Protein AF-A0A9D6RBF1-F1 (afdb_monomer_lite)

Structure (mmCIF, N/CA/C/O backbone):
data_AF-A0A9D6RBF1-F1
#
_entry.id   AF-A0A9D6RBF1-F1
#
loop_
_atom_site.group_PDB
_atom_site.id
_atom_site.type_symbol
_atom_site.label_atom_id
_atom_site.label_alt_id
_atom_site.label_comp_id
_atom_site.label_asym_id
_atom_site.label_entity_id
_atom_site.label_seq_id
_atom_site.pdbx_PDB_ins_code
_atom_site.Cartn_x
_atom_site.Cartn_y
_atom_site.Cartn_z
_atom_site.occupancy
_atom_site.B_iso_or_equiv
_atom_site.auth_seq_id
_atom_site.auth_comp_id
_atom_site.auth_asym_id
_atom_site.auth_atom_id
_atom_site.pdbx_PDB_model_num
ATOM 1 N N . MET A 1 1 ? 39.953 23.363 -15.528 1.00 40.16 1 MET A N 1
ATOM 2 C CA . MET A 1 1 ? 39.259 22.595 -16.580 1.00 40.16 1 MET A CA 1
ATOM 3 C C . MET A 1 1 ? 37.990 22.025 -15.973 1.00 40.16 1 MET A C 1
ATOM 5 O O . MET A 1 1 ? 38.038 20.967 -15.365 1.00 40.16 1 MET A O 1
ATOM 9 N N . LEU A 1 2 ? 36.903 22.792 -16.036 1.00 36.34 2 LEU A N 1
ATOM 10 C CA . LEU A 1 2 ? 35.551 22.325 -15.736 1.00 36.34 2 LEU A CA 1
ATOM 11 C C . LEU A 1 2 ? 34.991 21.876 -17.086 1.00 36.34 2 LEU A C 1
ATOM 13 O O . LEU A 1 2 ? 34.953 22.682 -18.010 1.00 36.34 2 LEU A O 1
ATOM 17 N N . GLN A 1 3 ? 34.745 20.575 -17.230 1.00 40.97 3 GLN A N 1
ATOM 18 C CA . GLN A 1 3 ? 34.212 19.991 -18.458 1.00 40.97 3 GLN A CA 1
ATOM 19 C C . GLN A 1 3 ? 32.765 20.440 -18.658 1.00 40.97 3 GLN A C 1
ATOM 21 O O . GLN A 1 3 ? 32.026 20.569 -17.684 1.00 40.97 3 GLN A O 1
ATOM 26 N N . ASP A 1 4 ? 32.427 20.683 -19.921 1.00 45.91 4 ASP A N 1
ATOM 27 C CA . ASP A 1 4 ? 31.155 21.186 -20.425 1.00 45.91 4 ASP A CA 1
ATOM 28 C C . ASP A 1 4 ? 29.936 20.541 -19.751 1.00 45.91 4 ASP A C 1
ATOM 30 O O . ASP A 1 4 ? 29.676 19.344 -19.886 1.00 45.91 4 ASP A O 1
ATOM 34 N N . GLU A 1 5 ? 29.148 21.359 -19.050 1.00 45.56 5 GLU A N 1
ATOM 35 C CA . GLU A 1 5 ? 27.762 21.027 -18.742 1.00 45.56 5 GLU A CA 1
ATOM 36 C C . GLU A 1 5 ? 26.958 21.145 -20.041 1.00 45.56 5 GLU A C 1
ATOM 38 O O . GLU A 1 5 ? 26.378 22.189 -20.336 1.00 45.56 5 GLU A O 1
ATOM 43 N N . GLU A 1 6 ? 26.933 20.078 -20.845 1.00 51.56 6 GLU A N 1
ATOM 44 C CA . GLU A 1 6 ? 25.965 19.948 -21.934 1.00 51.56 6 GLU A CA 1
ATOM 45 C C . GLU A 1 6 ? 24.556 20.059 -21.341 1.00 51.56 6 GLU A C 1
ATOM 47 O O . GLU A 1 6 ? 24.007 19.119 -20.757 1.00 51.56 6 GLU A O 1
ATOM 52 N N . HIS A 1 7 ? 23.969 21.249 -21.457 1.00 50.97 7 HIS A N 1
ATOM 53 C CA . HIS A 1 7 ? 22.570 21.475 -21.153 1.00 50.97 7 HIS A CA 1
ATOM 54 C C . HIS A 1 7 ? 21.742 20.587 -22.078 1.00 50.97 7 HIS A C 1
ATOM 56 O O . HIS A 1 7 ? 21.612 20.846 -23.274 1.00 50.97 7 HIS A O 1
ATOM 62 N N . CYS A 1 8 ? 21.199 19.513 -21.506 1.00 48.91 8 CYS A N 1
ATOM 63 C CA . CYS A 1 8 ? 20.276 18.616 -22.177 1.00 48.91 8 CYS A CA 1
ATOM 64 C C . CYS A 1 8 ? 19.020 19.412 -22.557 1.00 48.91 8 CYS A C 1
ATOM 66 O O . CYS A 1 8 ? 18.103 19.581 -21.754 1.00 48.91 8 CYS A O 1
ATOM 68 N N . THR A 1 9 ? 18.993 19.937 -23.777 1.00 62.84 9 THR A N 1
ATOM 69 C CA . THR A 1 9 ? 17.822 20.596 -24.344 1.00 62.84 9 THR A CA 1
ATOM 70 C C . THR A 1 9 ? 16.832 19.511 -24.747 1.00 62.84 9 THR A C 1
ATOM 72 O O . THR A 1 9 ? 17.117 18.653 -25.576 1.00 62.84 9 THR A O 1
ATOM 75 N N . ILE A 1 10 ? 15.676 19.489 -24.084 1.00 61.78 10 ILE A N 1
ATOM 76 C CA . ILE A 1 10 ? 14.583 18.590 -24.453 1.00 61.78 10 ILE A CA 1
ATOM 77 C C . ILE A 1 10 ? 13.978 19.129 -25.750 1.00 61.78 10 ILE A C 1
ATOM 79 O O . ILE A 1 10 ? 13.530 20.275 -25.788 1.00 61.78 10 ILE A O 1
ATOM 83 N N . GLU A 1 11 ? 13.964 18.313 -26.803 1.00 76.56 11 GLU A N 1
ATOM 84 C CA . GLU A 1 11 ? 13.421 18.712 -28.101 1.00 76.56 11 GLU A CA 1
ATOM 85 C C . GLU A 1 11 ? 11.928 19.087 -27.978 1.00 76.56 11 GLU A C 1
ATOM 87 O O . GLU A 1 11 ? 11.143 18.323 -27.403 1.00 76.56 11 GLU A O 1
ATOM 92 N N . PRO A 1 12 ? 11.489 20.242 -28.514 1.00 76.00 12 PRO A N 1
ATOM 93 C CA . PRO A 1 12 ? 10.089 20.675 -28.443 1.00 76.00 12 PRO A CA 1
ATOM 94 C C . PRO A 1 12 ? 9.088 19.650 -29.001 1.00 76.00 12 PRO A C 1
ATOM 96 O O . PRO A 1 12 ? 7.970 19.532 -28.497 1.00 76.00 12 PRO A O 1
ATOM 99 N N . GLU A 1 13 ? 9.497 18.877 -30.008 1.00 73.75 13 GLU A N 1
ATOM 100 C CA . GLU A 1 13 ? 8.691 17.820 -30.627 1.00 73.75 13 GLU A CA 1
ATOM 101 C C . GLU A 1 13 ? 8.389 16.679 -29.647 1.00 73.75 13 GLU A C 1
ATOM 103 O O . GLU A 1 13 ? 7.255 16.198 -29.578 1.00 73.75 13 GLU A O 1
ATOM 108 N N . PHE A 1 14 ? 9.364 16.314 -28.810 1.00 69.62 14 PHE A N 1
ATOM 109 C CA . PHE A 1 14 ? 9.180 15.316 -27.762 1.00 69.62 14 PHE A CA 1
ATOM 110 C C . PHE A 1 14 ? 8.145 15.775 -26.726 1.00 69.62 14 PHE A C 1
ATOM 112 O O . PHE A 1 14 ? 7.251 15.016 -26.344 1.00 69.62 14 PHE A O 1
ATOM 119 N N . VAL A 1 15 ? 8.200 17.046 -26.318 1.00 70.94 15 VAL A N 1
ATOM 120 C CA . VAL A 1 15 ? 7.212 17.627 -25.395 1.00 70.94 15 VAL A CA 1
ATOM 121 C C . VAL A 1 15 ? 5.812 17.604 -26.013 1.00 70.94 15 VAL A C 1
ATOM 123 O O . VAL A 1 15 ? 4.855 17.190 -25.354 1.00 70.94 15 VAL A O 1
ATOM 126 N N . ALA A 1 16 ? 5.681 17.996 -27.283 1.00 74.38 16 ALA A N 1
ATOM 127 C CA . ALA A 1 16 ? 4.405 17.984 -27.994 1.00 74.38 16 ALA A CA 1
ATOM 128 C C . ALA A 1 16 ? 3.813 16.567 -28.103 1.00 74.38 16 ALA A C 1
ATOM 130 O O . ALA A 1 16 ? 2.616 16.381 -27.863 1.00 74.38 16 ALA A O 1
ATOM 131 N N . PHE A 1 17 ? 4.646 15.562 -28.386 1.00 74.88 17 PHE A N 1
ATOM 132 C CA . PHE A 1 17 ? 4.243 14.156 -28.431 1.00 74.88 17 PHE A CA 1
ATOM 133 C C . PHE A 1 17 ? 3.719 13.651 -27.078 1.00 74.88 17 PHE A C 1
ATOM 135 O O . PHE A 1 17 ? 2.633 13.063 -27.011 1.00 74.88 17 PHE A O 1
ATOM 142 N N . VAL A 1 18 ? 4.442 13.928 -25.985 1.00 69.31 18 VAL A N 1
ATOM 143 C CA . VAL A 1 18 ? 4.027 13.539 -24.626 1.00 69.31 18 VAL A CA 1
ATOM 144 C C . VAL A 1 18 ? 2.698 14.199 -24.254 1.00 69.31 18 VAL A C 1
ATOM 146 O O . VAL A 1 18 ? 1.787 13.526 -23.766 1.00 69.31 18 VAL A O 1
ATOM 149 N N . VAL A 1 19 ? 2.545 15.497 -24.532 1.00 71.88 19 VAL A N 1
ATOM 150 C CA . VAL A 1 19 ? 1.309 16.248 -24.255 1.00 71.88 19 VAL A CA 1
ATOM 151 C C . VAL A 1 19 ? 0.130 15.713 -25.072 1.00 71.88 19 VAL A C 1
ATOM 153 O O . VAL A 1 19 ? -0.958 15.517 -24.528 1.00 71.88 19 VAL A O 1
ATOM 156 N N . HIS A 1 20 ? 0.324 15.443 -26.364 1.00 74.69 20 HIS A N 1
ATOM 157 C CA . HIS A 1 20 ? -0.732 14.916 -27.228 1.00 74.69 20 HIS A CA 1
ATOM 158 C C . HIS A 1 20 ? -1.208 13.531 -26.766 1.00 74.69 20 HIS A C 1
ATOM 160 O O . HIS A 1 20 ? -2.413 13.306 -26.610 1.00 74.69 20 HIS A O 1
ATOM 166 N N . THR A 1 21 ? -0.266 12.627 -26.490 1.00 66.44 21 THR A N 1
ATOM 167 C CA . THR A 1 21 ? -0.550 11.265 -26.014 1.00 66.44 21 THR A CA 1
ATOM 168 C C . THR A 1 21 ? -1.284 11.295 -24.671 1.00 66.44 21 THR A C 1
ATOM 170 O O . THR A 1 21 ? -2.300 10.617 -24.500 1.00 66.44 21 THR A O 1
ATOM 173 N N . TYR A 1 22 ? -0.853 12.170 -23.757 1.00 68.38 22 TYR A N 1
ATOM 174 C CA . TYR A 1 22 ? -1.509 12.391 -22.468 1.00 68.38 22 TYR A CA 1
ATOM 175 C C . TYR A 1 22 ? -2.955 12.879 -22.609 1.00 68.38 22 TYR A C 1
ATOM 177 O O . TYR A 1 22 ? -3.873 12.277 -22.047 1.00 68.38 22 TYR A O 1
ATOM 185 N N . ASN A 1 23 ? -3.182 13.914 -23.419 1.00 72.06 23 ASN A N 1
ATOM 186 C CA . ASN A 1 23 ? -4.511 14.494 -23.619 1.00 72.06 23 ASN A CA 1
ATOM 187 C C . ASN A 1 23 ? -5.492 13.530 -24.300 1.00 72.06 23 ASN A C 1
ATOM 189 O O . ASN A 1 23 ? -6.705 13.635 -24.100 1.00 72.06 23 ASN A O 1
ATOM 193 N N . ARG A 1 24 ? -4.996 12.612 -25.137 1.00 70.31 24 ARG A N 1
ATOM 194 C CA . ARG A 1 24 ? -5.822 11.582 -25.777 1.00 70.31 24 ARG A CA 1
ATOM 195 C C . ARG A 1 24 ? -6.255 10.508 -24.781 1.00 70.31 24 ARG A C 1
ATOM 197 O O . ARG A 1 24 ? -7.399 10.065 -24.847 1.00 70.31 24 ARG A O 1
ATOM 204 N N . TYR A 1 25 ? -5.370 10.116 -23.867 1.00 67.38 25 TYR A N 1
ATOM 205 C CA . TYR A 1 25 ? -5.687 9.140 -22.827 1.00 67.38 25 TYR A CA 1
ATOM 206 C C . TYR A 1 25 ? -6.650 9.702 -21.778 1.00 67.38 25 TYR A C 1
ATOM 208 O O . TYR A 1 25 ? -7.655 9.062 -21.488 1.00 67.38 25 TYR A O 1
ATOM 216 N N . GLN A 1 26 ? -6.404 10.916 -21.262 1.00 68.19 26 GLN A N 1
ATOM 217 C CA . GLN A 1 26 ? -7.285 11.533 -20.257 1.00 68.19 26 GLN A CA 1
ATOM 218 C C . GLN A 1 26 ? -8.743 11.606 -20.721 1.00 68.19 26 GLN A C 1
ATOM 220 O O . GLN A 1 26 ? -9.653 11.378 -19.937 1.00 68.19 26 GLN A O 1
ATOM 225 N N . ARG A 1 27 ? -8.973 11.870 -22.012 1.00 71.75 27 ARG A N 1
ATOM 226 C CA . ARG A 1 27 ? -10.325 11.911 -22.584 1.00 71.75 27 ARG A CA 1
ATOM 227 C C . ARG A 1 27 ? -11.018 10.551 -22.661 1.00 71.75 27 ARG A C 1
ATOM 229 O O . ARG A 1 27 ? -12.232 10.515 -22.809 1.00 71.75 27 ARG A O 1
ATOM 236 N N . ARG A 1 28 ? -10.263 9.453 -22.636 1.00 71.31 28 ARG A N 1
ATOM 237 C CA . ARG A 1 28 ? -10.785 8.084 -22.763 1.00 71.31 28 ARG A CA 1
ATOM 238 C C . ARG A 1 28 ? -10.962 7.378 -21.425 1.00 71.31 28 ARG A C 1
ATOM 240 O O . ARG A 1 28 ? -11.738 6.435 -21.358 1.00 71.31 28 ARG A O 1
ATOM 247 N N . HIS A 1 29 ? -10.259 7.822 -20.389 1.00 73.81 29 HIS A N 1
ATOM 248 C CA . HIS A 1 29 ? -10.200 7.130 -19.105 1.00 73.81 29 HIS A CA 1
ATOM 249 C C . HIS A 1 29 ? -10.454 8.118 -17.969 1.00 73.81 29 HIS A C 1
ATOM 251 O O . HIS A 1 29 ? -9.529 8.533 -17.267 1.00 73.81 29 HIS A O 1
ATOM 257 N N . ASP A 1 30 ? -11.719 8.515 -17.821 1.00 87.12 30 ASP A N 1
ATOM 258 C CA . ASP A 1 30 ? -12.161 9.306 -16.678 1.00 87.12 30 ASP A CA 1
ATOM 259 C C . ASP A 1 30 ? -12.164 8.433 -15.417 1.00 87.12 30 ASP A C 1
ATOM 261 O O . ASP A 1 30 ? -13.100 7.671 -15.162 1.00 87.12 30 ASP A O 1
ATOM 265 N N . VAL A 1 31 ? -11.095 8.553 -14.627 1.00 90.44 31 VAL A N 1
ATOM 266 C CA . VAL A 1 31 ? -10.901 7.806 -13.376 1.00 90.44 31 VAL A CA 1
ATOM 267 C C . VAL A 1 31 ? -12.033 8.024 -12.370 1.00 90.44 31 VAL A C 1
ATOM 269 O O . VAL A 1 31 ? -12.268 7.155 -11.537 1.00 90.44 31 VAL A O 1
ATOM 272 N N . ALA A 1 32 ? -12.775 9.135 -12.456 1.00 91.69 32 ALA A N 1
ATOM 273 C CA . ALA A 1 32 ? -13.905 9.391 -11.568 1.00 91.69 32 ALA A CA 1
ATOM 274 C C . ALA A 1 32 ? -15.077 8.423 -11.808 1.00 91.69 32 ALA A C 1
ATOM 276 O O . ALA A 1 32 ? -15.873 8.194 -10.899 1.00 91.69 32 ALA A O 1
ATOM 277 N N . THR A 1 33 ? -15.174 7.845 -13.010 1.00 92.19 33 THR A N 1
ATOM 278 C CA . THR A 1 33 ? -16.241 6.902 -13.389 1.00 92.19 33 THR A CA 1
ATOM 279 C C . THR A 1 33 ? -15.922 5.445 -13.059 1.00 92.19 33 THR A C 1
ATOM 281 O O . THR A 1 33 ? -16.831 4.618 -13.055 1.00 92.19 33 THR A O 1
ATOM 284 N N . CYS A 1 34 ? -14.659 5.130 -12.759 1.00 92.12 34 CYS A N 1
ATOM 285 C CA . CYS A 1 34 ? -14.230 3.777 -12.418 1.00 92.12 34 CYS A CA 1
ATOM 286 C C . CYS A 1 34 ? -14.814 3.336 -11.068 1.00 92.12 34 CYS A C 1
ATOM 288 O O . CYS A 1 34 ? -14.903 4.131 -10.124 1.00 92.12 34 CYS A O 1
ATOM 290 N N . ASP A 1 35 ? -15.161 2.057 -10.937 1.00 93.00 35 ASP A N 1
ATOM 291 C CA . ASP A 1 35 ? -15.462 1.475 -9.626 1.00 93.00 35 ASP A CA 1
ATOM 292 C C . ASP A 1 35 ? -14.176 1.253 -8.799 1.00 93.00 35 ASP A C 1
ATOM 294 O O . ASP A 1 35 ? -13.055 1.435 -9.284 1.00 93.00 35 ASP A O 1
ATOM 298 N N . ASP A 1 36 ? -14.321 0.903 -7.519 1.00 92.81 36 ASP A N 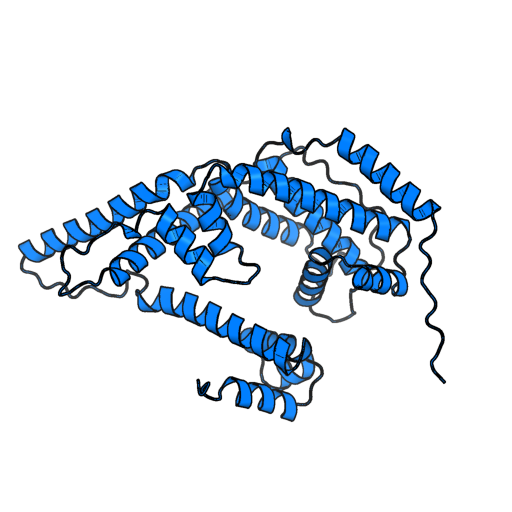1
ATOM 299 C CA . ASP A 1 36 ? -13.169 0.752 -6.619 1.00 92.81 36 ASP A CA 1
ATOM 300 C C . ASP A 1 36 ? -12.228 -0.391 -7.037 1.00 92.81 36 ASP A C 1
ATOM 302 O O . ASP A 1 36 ? -11.012 -0.282 -6.870 1.00 92.81 36 ASP A O 1
ATOM 306 N N . ALA A 1 37 ? -12.759 -1.476 -7.612 1.00 89.56 37 ALA A N 1
ATOM 307 C CA . ALA A 1 37 ? -11.951 -2.606 -8.070 1.00 89.56 37 ALA A CA 1
ATOM 308 C C . ALA A 1 37 ? -11.172 -2.260 -9.341 1.00 89.56 37 ALA A C 1
ATOM 310 O O . ALA A 1 37 ? -9.995 -2.609 -9.460 1.00 89.56 37 ALA A O 1
ATOM 311 N N . GLU A 1 38 ? -11.797 -1.532 -10.262 1.00 89.94 38 GLU A N 1
ATOM 312 C CA . GLU A 1 38 ? -11.154 -1.001 -11.453 1.00 89.94 38 GLU A CA 1
ATOM 313 C C . GLU A 1 38 ? -10.054 -0.001 -11.080 1.00 89.94 38 GLU A C 1
ATOM 315 O O . GLU A 1 38 ? -8.959 -0.080 -11.634 1.00 89.94 38 GLU A O 1
ATOM 320 N N . LEU A 1 39 ? -10.286 0.895 -10.112 1.00 91.38 39 LEU A N 1
ATOM 321 C CA . LEU A 1 39 ? -9.262 1.833 -9.639 1.00 91.38 39 LEU A CA 1
ATOM 322 C C . LEU A 1 39 ? -8.038 1.116 -9.070 1.00 91.38 39 LEU A C 1
ATOM 324 O O . LEU A 1 39 ? -6.910 1.431 -9.455 1.00 91.38 39 LEU A O 1
ATOM 328 N N . VAL A 1 40 ? -8.246 0.139 -8.185 1.00 90.44 40 VAL A N 1
ATOM 329 C CA . VAL A 1 40 ? -7.150 -0.644 -7.600 1.00 90.44 40 VAL A CA 1
ATOM 330 C C . VAL A 1 40 ? -6.404 -1.430 -8.677 1.00 90.44 40 VAL A C 1
ATOM 332 O O . VAL A 1 40 ? -5.175 -1.395 -8.733 1.00 90.44 40 VAL A O 1
ATOM 335 N N . GLY A 1 41 ? -7.127 -2.099 -9.574 1.00 87.56 41 GLY A N 1
ATOM 336 C CA . GLY A 1 41 ? -6.506 -2.852 -10.657 1.00 87.56 41 GLY A CA 1
ATOM 337 C C . GLY A 1 41 ? -5.740 -1.963 -11.644 1.00 87.56 41 GLY A C 1
ATOM 338 O O . GLY A 1 41 ? -4.651 -2.331 -12.085 1.00 87.56 41 GLY A O 1
ATOM 339 N N . ARG A 1 42 ? -6.244 -0.755 -11.938 1.00 89.06 42 ARG A N 1
ATOM 340 C CA . ARG A 1 42 ? -5.521 0.256 -12.725 1.00 89.06 42 ARG A CA 1
ATOM 341 C C . ARG A 1 42 ? -4.260 0.726 -12.013 1.00 89.06 42 ARG A C 1
ATOM 343 O O . ARG A 1 42 ? -3.227 0.813 -12.669 1.00 89.06 42 ARG A O 1
ATOM 350 N N . LEU A 1 43 ? -4.324 1.012 -10.710 1.00 91.44 43 LEU A N 1
ATOM 351 C CA . LEU A 1 43 ? -3.156 1.424 -9.927 1.00 91.44 43 LEU A CA 1
ATOM 352 C C . LEU A 1 43 ? -2.033 0.394 -10.067 1.00 91.44 43 LEU A C 1
ATOM 354 O O . LEU A 1 43 ? -0.945 0.726 -10.538 1.00 91.44 43 LEU A O 1
ATOM 358 N N . VAL A 1 44 ? -2.331 -0.865 -9.745 1.00 87.81 44 VAL A N 1
ATOM 359 C CA . VAL A 1 44 ? -1.321 -1.924 -9.745 1.00 87.81 44 VAL A CA 1
ATOM 360 C C . VAL A 1 44 ? -0.828 -2.223 -11.157 1.00 87.81 44 VAL A C 1
ATOM 362 O O . VAL A 1 44 ? 0.373 -2.352 -11.372 1.00 87.81 44 VAL A O 1
ATOM 365 N N . GLY A 1 45 ? -1.722 -2.269 -12.147 1.00 85.94 45 GLY A N 1
ATOM 366 C CA . GLY A 1 45 ? -1.339 -2.501 -13.539 1.00 85.94 45 GLY A CA 1
ATOM 367 C C . GLY A 1 45 ? -0.436 -1.403 -14.113 1.00 85.94 45 GLY A C 1
ATOM 368 O O . GLY A 1 45 ? 0.531 -1.696 -14.818 1.00 85.94 45 GLY A O 1
ATOM 369 N N . LEU A 1 46 ? -0.703 -0.134 -13.791 1.00 88.94 46 LEU A N 1
ATOM 370 C CA . LEU A 1 46 ? 0.132 0.991 -14.220 1.00 88.94 46 LEU A CA 1
ATOM 371 C C . LEU A 1 46 ? 1.501 0.984 -13.518 1.00 88.94 46 LEU A C 1
ATOM 373 O O . LEU A 1 46 ? 2.522 1.184 -14.179 1.00 88.94 46 LEU A O 1
ATOM 377 N N . GLU A 1 47 ? 1.548 0.718 -12.210 1.00 89.31 47 GLU A N 1
ATOM 378 C CA . GLU A 1 47 ? 2.808 0.601 -11.461 1.00 89.31 47 GLU A CA 1
ATOM 379 C C . GLU A 1 47 ? 3.651 -0.591 -11.928 1.00 89.31 47 GLU A C 1
ATOM 381 O O . GLU A 1 47 ? 4.866 -0.466 -12.107 1.00 89.31 47 GLU A O 1
ATOM 386 N N . ALA A 1 48 ? 3.004 -1.720 -12.213 1.00 85.19 48 ALA A N 1
ATOM 387 C CA . ALA A 1 48 ? 3.614 -2.893 -12.820 1.00 85.19 48 ALA A CA 1
ATOM 388 C C . ALA A 1 48 ? 4.247 -2.543 -14.178 1.00 85.19 48 ALA A C 1
ATOM 390 O O . ALA A 1 48 ? 5.423 -2.837 -14.404 1.00 85.19 48 ALA A O 1
ATOM 391 N N . ASN A 1 49 ? 3.518 -1.844 -15.054 1.00 86.00 49 ASN A N 1
ATOM 392 C CA . ASN A 1 49 ? 4.037 -1.397 -16.349 1.00 86.00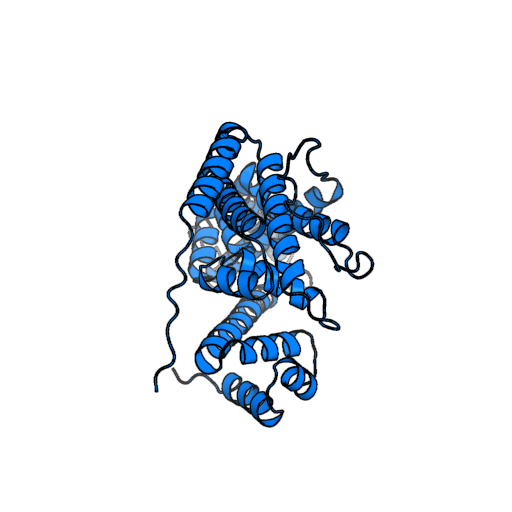 49 ASN A CA 1
ATOM 393 C C . ASN A 1 49 ? 5.233 -0.441 -16.212 1.00 86.00 49 ASN A C 1
ATOM 395 O O . ASN A 1 49 ? 6.222 -0.601 -16.930 1.00 86.00 49 ASN A O 1
ATOM 399 N N . LEU A 1 50 ? 5.187 0.517 -15.278 1.00 89.38 50 LEU A N 1
ATOM 400 C CA . LEU A 1 50 ? 6.335 1.385 -14.978 1.00 89.38 50 LEU A CA 1
ATOM 401 C C . LEU A 1 50 ? 7.555 0.563 -14.561 1.00 89.38 50 LEU A C 1
ATOM 403 O O . LEU A 1 50 ? 8.649 0.750 -15.099 1.00 89.38 50 LEU A O 1
ATOM 407 N N . CYS A 1 51 ? 7.363 -0.360 -13.619 1.00 88.31 51 CYS A N 1
ATOM 408 C CA . CYS A 1 51 ? 8.434 -1.205 -13.114 1.00 88.31 51 CYS A CA 1
ATOM 409 C C . CYS A 1 51 ? 9.035 -2.062 -14.227 1.00 88.31 51 CYS A C 1
ATOM 411 O O . CYS A 1 51 ? 10.255 -2.096 -14.348 1.00 88.31 51 CYS A O 1
ATOM 413 N N . LEU A 1 52 ? 8.214 -2.692 -15.073 1.00 84.50 52 LEU A N 1
ATOM 414 C CA . LEU A 1 52 ? 8.679 -3.494 -16.211 1.00 84.50 52 LEU A CA 1
ATOM 415 C C . LEU A 1 52 ? 9.616 -2.725 -17.126 1.00 84.50 52 LEU A C 1
ATOM 417 O O . LEU A 1 52 ? 10.713 -3.193 -17.436 1.00 84.50 52 LEU A O 1
ATOM 421 N N . VAL A 1 53 ? 9.168 -1.547 -17.555 1.00 86.62 53 VAL A N 1
ATOM 422 C CA . VAL A 1 53 ? 9.934 -0.716 -18.475 1.00 86.62 53 VAL A CA 1
ATOM 423 C C . VAL A 1 53 ? 11.236 -0.290 -17.810 1.00 86.62 53 VAL A C 1
ATOM 425 O O . VAL A 1 53 ? 12.289 -0.400 -18.417 1.00 86.62 53 VAL A O 1
ATOM 428 N N . ILE A 1 54 ? 11.222 0.129 -16.544 1.00 89.81 54 ILE A N 1
ATOM 429 C CA . ILE A 1 54 ? 12.461 0.511 -15.854 1.00 89.81 54 ILE A CA 1
ATOM 430 C C . ILE A 1 54 ? 13.404 -0.685 -15.710 1.00 89.81 54 ILE A C 1
ATOM 432 O O . ILE A 1 54 ? 14.600 -0.556 -15.981 1.00 89.81 54 ILE A O 1
ATOM 436 N N . VAL A 1 55 ? 12.885 -1.851 -15.317 1.00 87.94 55 VAL A N 1
ATOM 437 C CA . VAL A 1 55 ? 13.664 -3.081 -15.161 1.00 87.94 55 VAL A CA 1
ATOM 438 C C . VAL A 1 55 ? 14.404 -3.428 -16.457 1.00 87.94 55 VAL A C 1
ATOM 440 O O . VAL A 1 55 ? 15.577 -3.789 -16.379 1.00 87.94 55 VAL A O 1
ATOM 443 N N . SER A 1 56 ? 13.800 -3.247 -17.636 1.00 86.25 56 SER A N 1
ATOM 444 C CA . SER A 1 56 ? 14.466 -3.557 -18.910 1.00 86.25 56 SER A CA 1
ATOM 445 C C . SER A 1 56 ? 15.717 -2.719 -19.182 1.00 86.25 56 SER A C 1
ATOM 447 O O . SER A 1 56 ? 16.584 -3.146 -19.937 1.00 86.25 56 SER A O 1
ATOM 449 N N . PHE A 1 57 ? 15.844 -1.547 -18.552 1.00 86.88 57 PHE A N 1
ATOM 450 C CA . PHE A 1 57 ? 17.036 -0.696 -18.645 1.00 86.88 57 PHE A CA 1
ATOM 451 C C . PHE A 1 57 ? 17.965 -0.828 -17.443 1.00 86.88 57 PHE A C 1
ATOM 453 O O . PHE A 1 57 ? 19.106 -0.366 -17.495 1.00 86.88 57 PHE A O 1
ATOM 460 N N . ILE A 1 58 ? 17.498 -1.381 -16.322 1.00 87.12 58 ILE A N 1
ATOM 461 C CA . ILE A 1 58 ? 18.307 -1.484 -15.105 1.00 87.12 58 ILE A CA 1
ATOM 462 C C . ILE A 1 58 ? 18.711 -2.890 -14.706 1.00 87.12 58 ILE A C 1
ATOM 464 O O . ILE A 1 58 ? 19.444 -3.021 -13.721 1.00 87.12 58 ILE A O 1
ATOM 468 N N . ASP A 1 59 ? 18.263 -3.903 -15.442 1.00 82.94 59 ASP A N 1
ATOM 469 C CA . ASP A 1 59 ? 18.663 -5.275 -15.198 1.00 82.94 59 ASP A CA 1
ATOM 470 C C . ASP A 1 59 ? 20.184 -5.418 -15.292 1.00 82.94 59 ASP A C 1
ATOM 472 O O . ASP A 1 59 ? 20.842 -4.964 -16.229 1.00 82.94 59 ASP A O 1
ATOM 476 N N . THR A 1 60 ? 20.733 -6.069 -14.276 1.00 82.44 60 THR A N 1
ATOM 477 C CA . THR A 1 60 ? 22.149 -6.392 -14.188 1.00 82.44 60 THR A CA 1
ATOM 478 C C . THR A 1 60 ? 22.260 -7.915 -14.173 1.00 82.44 60 THR A C 1
ATOM 480 O O . THR A 1 60 ? 21.674 -8.558 -13.285 1.00 82.44 60 THR A O 1
ATOM 483 N N . PRO A 1 61 ? 23.023 -8.520 -15.103 1.00 83.25 61 PRO A N 1
ATOM 484 C CA . PRO A 1 61 ? 23.256 -9.959 -15.112 1.00 83.25 61 PRO A CA 1
ATOM 485 C C . PRO A 1 61 ? 23.728 -10.469 -13.743 1.00 83.25 61 PRO A C 1
ATOM 487 O O . PRO A 1 61 ? 24.606 -9.882 -13.110 1.00 83.25 61 PRO A O 1
ATOM 490 N N . GLY A 1 62 ? 23.107 -11.545 -13.254 1.00 81.75 62 GLY A N 1
ATOM 491 C CA . GLY A 1 62 ? 23.433 -12.159 -11.960 1.00 81.75 62 GLY A CA 1
ATOM 492 C C . GLY A 1 62 ? 22.895 -11.433 -10.716 1.00 81.75 62 GLY A C 1
ATOM 493 O O . GLY A 1 62 ? 22.991 -11.975 -9.614 1.00 81.75 62 GLY A O 1
ATOM 494 N N . ALA A 1 63 ? 22.287 -10.248 -10.843 1.00 82.56 63 ALA A N 1
ATOM 495 C CA . ALA A 1 63 ? 21.657 -9.582 -9.705 1.00 82.56 63 ALA A CA 1
ATOM 496 C C . ALA A 1 63 ? 20.384 -10.330 -9.244 1.00 82.56 63 ALA A C 1
ATOM 498 O O . ALA A 1 63 ? 19.601 -10.792 -10.081 1.00 82.56 63 ALA A O 1
ATOM 499 N N . PRO A 1 64 ? 20.112 -10.432 -7.925 1.00 82.56 64 PRO A N 1
ATOM 500 C CA . PRO A 1 64 ? 18.856 -10.998 -7.439 1.00 82.56 64 PRO A CA 1
ATOM 501 C C . PRO A 1 64 ? 17.666 -10.166 -7.924 1.00 82.56 64 PRO A C 1
ATOM 503 O O . PRO A 1 64 ? 17.615 -8.963 -7.660 1.00 82.56 64 PRO A O 1
ATOM 506 N N . TRP A 1 65 ? 16.686 -10.800 -8.574 1.00 77.81 65 TRP A N 1
ATOM 507 C CA . TRP A 1 65 ? 15.558 -10.099 -9.204 1.00 77.81 65 TRP A CA 1
ATOM 508 C C . TRP A 1 65 ? 14.796 -9.202 -8.222 1.00 77.81 65 TRP A C 1
ATOM 510 O O . TRP A 1 65 ? 14.488 -8.066 -8.556 1.00 77.81 65 TRP A O 1
ATOM 520 N N . ARG A 1 66 ? 14.591 -9.643 -6.968 1.00 78.81 66 ARG A N 1
ATOM 521 C CA . ARG A 1 66 ? 13.926 -8.837 -5.925 1.00 78.81 66 ARG A CA 1
ATOM 522 C C . ARG A 1 66 ? 14.618 -7.496 -5.698 1.00 78.81 66 ARG A C 1
ATOM 524 O O . ARG A 1 66 ? 13.969 -6.512 -5.373 1.00 78.81 66 ARG A O 1
ATOM 531 N N . THR A 1 67 ? 15.941 -7.452 -5.840 1.00 81.75 67 THR A N 1
ATOM 532 C CA . THR A 1 67 ? 16.710 -6.210 -5.712 1.00 81.75 67 THR A CA 1
ATOM 533 C C . THR A 1 67 ? 16.550 -5.328 -6.944 1.00 81.75 67 THR A C 1
ATOM 535 O O . THR A 1 67 ? 16.371 -4.125 -6.780 1.00 81.75 67 THR A O 1
ATOM 538 N N . VAL A 1 68 ? 16.567 -5.908 -8.147 1.00 83.75 68 VAL A N 1
ATOM 539 C CA . VAL A 1 68 ? 16.331 -5.166 -9.398 1.00 83.75 68 VAL A CA 1
ATOM 540 C C . VAL A 1 68 ? 14.921 -4.573 -9.402 1.00 83.75 68 VAL A C 1
ATOM 542 O O . VAL A 1 68 ? 14.771 -3.375 -9.607 1.00 83.75 68 VAL A O 1
ATOM 545 N N . TYR A 1 69 ? 13.910 -5.378 -9.067 1.00 83.44 69 TYR A N 1
ATOM 546 C CA . TYR A 1 69 ? 12.519 -4.947 -8.975 1.00 83.44 69 TYR A CA 1
ATOM 547 C C . TYR A 1 69 ? 12.321 -3.845 -7.937 1.00 83.44 69 TYR A C 1
ATOM 549 O O . TYR A 1 69 ? 11.773 -2.804 -8.264 1.00 83.44 69 TYR A O 1
ATOM 557 N N . ARG A 1 70 ? 12.834 -4.006 -6.707 1.00 81.88 70 ARG A N 1
ATOM 558 C CA . ARG A 1 70 ? 12.747 -2.945 -5.686 1.00 81.88 70 ARG A CA 1
ATOM 559 C C . ARG A 1 70 ? 13.394 -1.647 -6.153 1.00 81.88 70 ARG A C 1
ATOM 561 O O . ARG A 1 70 ? 12.855 -0.577 -5.904 1.00 81.88 70 ARG A O 1
ATOM 568 N N . HIS A 1 71 ? 14.541 -1.729 -6.824 1.00 83.06 71 HIS A N 1
ATOM 569 C CA . HIS A 1 71 ? 15.185 -0.542 -7.373 1.00 83.06 71 HIS A CA 1
ATOM 570 C C . HIS A 1 71 ? 14.318 0.096 -8.465 1.00 83.06 71 HIS A C 1
ATOM 572 O O . HIS A 1 71 ? 14.135 1.308 -8.444 1.00 83.06 71 HIS A O 1
ATOM 578 N N . ALA A 1 72 ? 13.727 -0.700 -9.357 1.00 86.94 72 ALA A N 1
ATOM 579 C CA . ALA A 1 72 ? 12.801 -0.200 -10.365 1.00 86.94 72 ALA A CA 1
ATOM 580 C C . ALA A 1 72 ? 11.547 0.434 -9.752 1.00 86.94 72 ALA A C 1
ATOM 582 O O . ALA A 1 72 ? 11.183 1.524 -10.166 1.00 86.94 72 ALA A O 1
ATOM 583 N N . ALA A 1 73 ? 10.947 -0.188 -8.736 1.00 84.31 73 ALA A N 1
ATOM 584 C CA . ALA A 1 73 ? 9.789 0.337 -8.018 1.00 84.31 73 ALA A CA 1
ATOM 585 C C . ALA A 1 73 ? 10.096 1.682 -7.348 1.00 84.31 73 ALA A C 1
ATOM 587 O O . ALA A 1 73 ? 9.318 2.625 -7.458 1.00 84.31 73 ALA A O 1
ATOM 588 N N . VAL A 1 74 ? 11.274 1.815 -6.728 1.00 81.81 74 VAL A N 1
ATOM 589 C CA . VAL A 1 74 ? 11.732 3.103 -6.188 1.00 81.81 74 VAL A CA 1
ATOM 590 C C . VAL A 1 74 ? 11.842 4.140 -7.305 1.00 81.81 74 VAL A C 1
ATOM 592 O O . VAL A 1 74 ? 11.273 5.219 -7.185 1.00 81.81 74 VAL A O 1
ATOM 595 N N . LEU A 1 75 ? 12.517 3.817 -8.411 1.00 83.50 75 LEU A N 1
ATOM 596 C CA . LEU A 1 75 ? 12.672 4.736 -9.544 1.00 83.50 75 LEU A CA 1
ATOM 597 C C . LEU A 1 75 ? 11.327 5.100 -10.201 1.00 83.50 75 LEU A C 1
ATOM 599 O O . LEU A 1 75 ? 11.154 6.243 -10.614 1.00 83.50 75 LEU A O 1
ATOM 603 N N . ALA A 1 76 ? 10.376 4.164 -10.264 1.00 85.44 76 ALA A N 1
ATOM 604 C CA . ALA A 1 76 ? 9.012 4.390 -10.740 1.00 85.44 76 ALA A CA 1
ATOM 605 C C . ALA A 1 76 ? 8.235 5.334 -9.812 1.00 85.44 76 ALA A C 1
ATOM 607 O O . ALA A 1 76 ? 7.474 6.180 -10.282 1.00 85.44 76 ALA A O 1
ATOM 608 N N . GLY A 1 77 ? 8.436 5.200 -8.499 1.00 80.69 77 GLY A N 1
ATOM 609 C CA . GLY A 1 77 ? 7.825 6.053 -7.483 1.00 80.69 77 GLY A CA 1
ATOM 610 C C . GLY A 1 77 ? 8.370 7.482 -7.479 1.00 80.69 77 GLY A C 1
ATOM 611 O O . GLY A 1 77 ? 7.622 8.416 -7.208 1.00 80.69 77 GLY A O 1
ATOM 612 N N . VAL A 1 78 ? 9.652 7.667 -7.816 1.00 81.25 78 VAL A N 1
ATOM 613 C CA . VAL A 1 78 ? 10.336 8.974 -7.800 1.00 81.25 78 VAL A CA 1
ATOM 614 C C . VAL A 1 78 ? 10.818 9.420 -9.178 1.00 81.25 78 VAL A C 1
ATOM 616 O O . VAL A 1 78 ? 11.903 9.987 -9.285 1.00 81.25 78 VAL A O 1
ATOM 619 N N . LEU A 1 79 ? 10.049 9.142 -10.234 1.00 83.19 79 LEU A N 1
ATOM 620 C CA . LEU A 1 79 ? 10.434 9.411 -11.623 1.00 83.19 79 LEU A CA 1
ATOM 621 C C . LEU A 1 79 ? 10.817 10.893 -11.841 1.00 83.19 79 LEU A C 1
ATOM 623 O O . LEU A 1 79 ? 9.977 11.738 -12.142 1.00 83.19 79 LEU A O 1
ATOM 627 N N . SER A 1 80 ? 12.103 11.200 -11.671 1.00 84.00 80 SER A N 1
ATOM 628 C CA . SER A 1 80 ? 12.683 12.542 -11.719 1.00 84.00 80 SER A CA 1
ATOM 629 C C . SER A 1 80 ? 13.474 12.747 -13.009 1.00 84.00 80 SER A C 1
ATOM 631 O O . SER A 1 80 ? 13.764 11.793 -13.732 1.00 84.00 80 SER A O 1
ATOM 633 N N . LEU A 1 81 ? 13.880 13.989 -13.291 1.00 79.44 81 LEU A N 1
ATOM 634 C CA . LEU A 1 81 ? 14.746 14.284 -14.439 1.00 79.44 81 LEU A CA 1
ATOM 635 C C . LEU A 1 81 ? 16.062 13.491 -14.393 1.00 79.44 81 LEU A C 1
ATOM 637 O O . LEU A 1 81 ? 16.516 13.010 -15.426 1.00 79.44 81 LEU A O 1
ATOM 641 N N . GLU A 1 82 ? 16.633 13.288 -13.203 1.00 81.88 82 GLU A N 1
ATOM 642 C CA . GLU A 1 82 ? 17.840 12.474 -13.017 1.00 81.88 82 GLU A CA 1
ATOM 643 C C . GLU A 1 82 ? 17.592 11.002 -13.375 1.00 81.88 82 GLU A C 1
ATOM 645 O O . GLU A 1 82 ? 18.403 10.376 -14.060 1.00 81.88 82 GLU A O 1
ATOM 650 N N . VAL A 1 83 ? 16.450 10.444 -12.953 1.00 85.50 83 VAL A N 1
ATOM 651 C CA . VAL A 1 83 ? 16.063 9.067 -13.296 1.00 85.50 83 VAL A CA 1
ATOM 652 C C . VAL A 1 83 ? 15.868 8.925 -14.804 1.00 85.50 83 VAL A C 1
ATOM 654 O O . VAL A 1 83 ? 16.384 7.980 -15.398 1.00 85.50 83 VAL A O 1
ATOM 657 N N . LEU A 1 84 ? 15.166 9.868 -15.433 1.00 86.88 84 LEU A N 1
ATOM 658 C CA . LEU A 1 84 ? 14.919 9.859 -16.874 1.00 86.88 84 LEU A CA 1
ATOM 659 C C . LEU A 1 84 ? 16.219 9.977 -17.674 1.00 86.88 84 LEU A C 1
ATOM 661 O O . LEU A 1 84 ? 16.427 9.202 -18.606 1.00 86.88 84 LEU A O 1
ATOM 665 N N . ASP A 1 85 ? 17.130 10.873 -17.286 1.00 83.62 85 ASP A N 1
ATOM 666 C CA . ASP A 1 85 ? 18.433 10.991 -17.943 1.00 83.62 85 ASP A CA 1
ATOM 667 C C . ASP A 1 85 ? 19.276 9.722 -17.755 1.00 83.62 85 ASP A C 1
ATOM 669 O O . ASP A 1 85 ? 19.893 9.228 -18.700 1.00 83.62 85 ASP A O 1
ATOM 673 N N . ARG A 1 86 ? 19.234 9.109 -16.566 1.00 88.38 86 ARG A N 1
ATOM 674 C CA . ARG A 1 86 ? 19.887 7.818 -16.320 1.00 88.38 86 ARG A CA 1
ATOM 675 C C . ARG A 1 86 ? 19.347 6.719 -17.236 1.00 88.38 86 ARG A C 1
ATOM 677 O O . ARG A 1 86 ? 20.140 5.923 -17.735 1.00 88.38 86 ARG A O 1
ATOM 684 N N . LEU A 1 87 ? 18.034 6.654 -17.451 1.00 89.38 87 LEU A N 1
ATOM 685 C CA . LEU A 1 87 ? 17.411 5.687 -18.362 1.00 89.38 87 LEU A CA 1
ATOM 686 C C . LEU A 1 87 ? 17.774 5.984 -19.822 1.00 89.38 87 LEU A C 1
ATOM 688 O O . LEU A 1 87 ? 18.123 5.065 -20.561 1.00 89.38 87 LEU A O 1
ATOM 692 N N . ARG A 1 88 ? 17.800 7.263 -20.214 1.00 89.12 88 ARG A N 1
ATOM 693 C CA . ARG A 1 88 ? 18.248 7.713 -21.539 1.00 89.12 88 ARG A CA 1
ATOM 694 C C . ARG A 1 88 ? 19.681 7.270 -21.836 1.00 89.12 88 ARG A C 1
ATOM 696 O O . ARG A 1 88 ? 19.931 6.660 -22.870 1.00 89.12 88 ARG A O 1
ATOM 703 N N . ARG A 1 89 ? 20.614 7.475 -20.896 1.00 88.19 89 ARG A N 1
ATOM 704 C CA . ARG A 1 89 ? 22.015 7.007 -21.009 1.00 88.19 89 ARG A CA 1
ATOM 705 C C . ARG A 1 89 ? 22.140 5.485 -21.119 1.00 88.19 89 ARG A C 1
ATOM 707 O O . ARG A 1 89 ? 23.175 4.988 -21.547 1.00 88.19 89 ARG A O 1
ATOM 714 N N . ARG A 1 90 ? 21.104 4.743 -20.721 1.00 89.31 90 ARG A N 1
ATOM 715 C CA . ARG A 1 90 ? 21.007 3.283 -20.857 1.00 89.31 90 ARG A CA 1
ATOM 716 C C . ARG A 1 90 ? 20.233 2.841 -22.101 1.00 89.31 90 ARG A C 1
ATOM 718 O O . ARG A 1 90 ? 19.922 1.662 -22.225 1.00 89.31 90 ARG A O 1
ATOM 725 N N . GLY A 1 91 ? 19.952 3.763 -23.020 1.00 88.56 91 GLY A N 1
ATOM 726 C CA . GLY A 1 91 ? 19.347 3.469 -24.315 1.00 88.56 91 GLY A CA 1
ATOM 727 C C . GLY A 1 91 ? 17.822 3.566 -24.351 1.00 88.56 91 GLY A C 1
ATOM 728 O O . GLY A 1 91 ? 17.227 3.106 -25.322 1.00 88.56 91 GLY A O 1
ATOM 729 N N . ALA A 1 92 ? 17.168 4.144 -23.336 1.00 87.19 92 ALA A N 1
ATOM 730 C CA . ALA A 1 92 ? 15.736 4.424 -23.429 1.00 87.19 92 ALA A CA 1
ATOM 731 C C . ALA A 1 92 ? 15.470 5.466 -24.528 1.00 87.19 92 ALA A C 1
ATOM 733 O O . ALA A 1 92 ? 16.030 6.564 -24.494 1.00 87.19 92 ALA A O 1
ATOM 734 N N . SER A 1 93 ? 14.615 5.119 -25.495 1.00 86.75 93 SER A N 1
ATOM 735 C CA . SER A 1 93 ? 14.194 6.039 -26.555 1.00 86.75 93 SER A CA 1
ATOM 736 C C . SER A 1 93 ? 13.297 7.154 -26.010 1.00 86.75 93 SER A C 1
ATOM 738 O O . SER A 1 93 ? 12.755 7.045 -24.906 1.00 86.75 93 SER A O 1
ATOM 740 N N . GLY A 1 94 ? 13.089 8.206 -26.810 1.00 82.38 94 GLY A N 1
ATOM 741 C CA . GLY A 1 94 ? 12.102 9.245 -26.507 1.00 82.38 94 GLY A CA 1
ATOM 742 C C . GLY A 1 94 ? 10.741 8.636 -26.166 1.00 82.38 94 GLY A C 1
ATOM 743 O O . GLY A 1 94 ? 10.239 8.852 -25.068 1.00 82.38 94 GLY A O 1
ATOM 744 N N . ASP A 1 95 ? 10.198 7.775 -27.027 1.00 80.88 95 ASP A N 1
ATOM 745 C CA . ASP A 1 95 ? 8.888 7.134 -26.821 1.00 80.88 95 ASP A CA 1
ATOM 746 C C . ASP A 1 95 ? 8.769 6.399 -25.479 1.00 80.88 95 ASP A C 1
ATOM 748 O O . ASP A 1 95 ? 7.750 6.503 -24.795 1.00 80.88 95 ASP A O 1
ATOM 752 N N . VAL A 1 96 ? 9.829 5.700 -25.062 1.00 85.50 96 VAL A N 1
ATOM 753 C CA . VAL A 1 96 ? 9.881 5.007 -23.769 1.00 85.50 96 VAL A CA 1
ATOM 754 C C . VAL A 1 96 ? 9.845 6.000 -22.609 1.00 85.50 96 VAL A C 1
ATOM 756 O O . VAL A 1 96 ? 9.077 5.819 -21.664 1.00 85.50 96 VAL A O 1
ATOM 759 N N . LEU A 1 97 ? 10.653 7.060 -22.665 1.00 87.12 97 LEU A N 1
ATOM 760 C CA . LEU A 1 97 ? 10.661 8.097 -21.631 1.00 87.12 97 LEU A CA 1
ATOM 761 C C . LEU A 1 97 ? 9.307 8.816 -21.568 1.00 87.12 97 LEU A C 1
ATOM 763 O O . LEU A 1 97 ? 8.788 9.069 -20.481 1.00 87.12 97 LEU A O 1
ATOM 767 N N . GLY A 1 98 ? 8.701 9.082 -22.726 1.00 83.38 98 GLY A N 1
ATOM 768 C CA . GLY A 1 98 ? 7.370 9.667 -22.839 1.00 83.38 98 GLY A CA 1
ATOM 769 C C . GLY A 1 98 ? 6.297 8.783 -22.210 1.00 83.38 98 GLY A C 1
ATOM 770 O O . GLY A 1 98 ? 5.476 9.275 -21.435 1.00 83.38 98 GLY A O 1
ATOM 771 N N . PHE A 1 99 ? 6.353 7.473 -22.460 1.00 85.62 99 PHE A N 1
ATOM 772 C CA . PHE A 1 99 ? 5.483 6.489 -21.821 1.00 85.62 99 PHE A CA 1
ATOM 773 C C . PHE A 1 99 ? 5.661 6.444 -20.301 1.00 85.62 99 PHE A C 1
ATOM 775 O O . PHE A 1 99 ? 4.665 6.401 -19.582 1.00 85.62 99 PHE A O 1
ATOM 782 N N . LEU A 1 100 ? 6.895 6.480 -19.789 1.00 88.69 100 LEU A N 1
ATOM 783 C CA . LEU A 1 100 ? 7.155 6.481 -18.344 1.00 88.69 100 LEU A CA 1
ATOM 784 C C . LEU A 1 100 ? 6.563 7.723 -17.668 1.00 88.69 100 LEU A C 1
ATOM 786 O O . LEU A 1 100 ? 5.847 7.602 -16.675 1.00 88.69 100 LEU A O 1
ATOM 790 N N . ILE A 1 101 ? 6.806 8.910 -18.234 1.00 86.81 101 ILE A N 1
ATOM 791 C CA . ILE A 1 101 ? 6.243 10.176 -17.736 1.00 86.81 101 ILE A CA 1
ATOM 792 C C . ILE A 1 101 ? 4.715 10.110 -17.737 1.00 86.81 101 ILE A C 1
ATOM 794 O O . ILE A 1 101 ? 4.060 10.468 -16.756 1.00 86.81 101 ILE A O 1
ATOM 798 N N . TRP A 1 102 ? 4.144 9.643 -18.844 1.00 87.44 102 TRP A N 1
ATOM 799 C CA . TRP A 1 102 ? 2.707 9.518 -19.009 1.00 87.44 102 TRP A CA 1
ATOM 800 C C . TRP A 1 102 ? 2.096 8.533 -17.995 1.00 87.44 102 TRP A C 1
ATOM 802 O O . TRP A 1 102 ? 1.150 8.893 -17.292 1.00 87.44 102 TRP A O 1
ATOM 812 N N . THR A 1 103 ? 2.666 7.333 -17.861 1.00 87.88 103 THR A N 1
ATOM 813 C CA . THR A 1 103 ? 2.171 6.289 -16.949 1.00 87.88 103 THR A CA 1
ATOM 814 C C . THR A 1 103 ? 2.269 6.756 -15.501 1.00 87.88 103 THR A C 1
ATOM 816 O O . THR A 1 103 ? 1.332 6.554 -14.734 1.00 87.88 103 THR A O 1
ATOM 819 N N . ARG A 1 104 ? 3.344 7.468 -15.128 1.00 91.00 104 ARG A N 1
ATOM 820 C CA . ARG A 1 104 ? 3.476 8.071 -13.793 1.00 91.00 104 ARG A CA 1
ATOM 821 C C . ARG A 1 104 ? 2.351 9.060 -13.502 1.00 91.00 104 ARG A C 1
ATOM 823 O O . ARG A 1 104 ? 1.731 8.970 -12.449 1.00 91.00 104 ARG A O 1
ATOM 830 N N . ARG A 1 105 ? 2.027 9.951 -14.443 1.00 86.62 105 ARG A N 1
ATOM 831 C CA . ARG A 1 105 ? 0.884 10.864 -14.275 1.00 86.62 105 ARG A CA 1
ATOM 832 C C . ARG A 1 105 ? -0.448 10.121 -14.178 1.00 86.62 105 ARG A C 1
ATOM 834 O O . ARG A 1 105 ? -1.332 10.554 -13.447 1.00 86.62 105 ARG A O 1
ATOM 841 N N . ALA A 1 106 ? -0.615 9.020 -14.912 1.00 87.75 106 ALA A N 1
ATOM 842 C CA . ALA A 1 106 ? -1.809 8.186 -14.799 1.00 87.75 106 ALA A CA 1
ATOM 843 C C . ALA A 1 106 ? -1.921 7.551 -13.400 1.00 87.75 106 ALA A C 1
ATOM 845 O O . ALA A 1 106 ? -2.998 7.606 -12.810 1.00 87.75 106 ALA A O 1
ATOM 846 N N . VAL A 1 107 ? -0.813 7.042 -12.843 1.00 89.81 107 VAL A N 1
ATOM 847 C CA . VAL A 1 107 ? -0.735 6.576 -11.446 1.00 89.81 107 VAL A CA 1
ATOM 848 C C . VAL A 1 107 ? -1.123 7.694 -10.480 1.00 89.81 107 VAL A C 1
ATOM 850 O O . VAL A 1 107 ? -1.975 7.477 -9.626 1.00 89.81 107 VAL A O 1
ATOM 853 N N . ASP A 1 108 ? -0.574 8.902 -10.644 1.00 87.00 108 ASP A N 1
ATOM 854 C CA . ASP A 1 108 ? -0.894 10.044 -9.777 1.00 87.00 108 ASP A CA 1
ATOM 855 C C . ASP A 1 108 ? -2.390 10.403 -9.817 1.00 87.00 108 ASP A C 1
ATOM 857 O O . ASP A 1 108 ? -2.985 10.678 -8.775 1.00 87.00 108 ASP A O 1
ATOM 861 N N . ASN A 1 109 ? -3.024 10.348 -10.994 1.00 88.44 109 ASN A N 1
ATOM 862 C CA . ASN A 1 109 ? -4.462 10.598 -11.140 1.00 88.44 109 ASN A CA 1
ATOM 863 C C . ASN A 1 109 ? -5.310 9.518 -10.446 1.00 88.44 109 ASN A C 1
ATOM 865 O O . ASN A 1 109 ? -6.271 9.848 -9.754 1.00 88.44 109 ASN A O 1
ATOM 869 N N . VAL A 1 110 ? -4.948 8.239 -10.600 1.00 91.69 110 VAL A N 1
ATOM 870 C CA . VAL A 1 110 ? -5.633 7.123 -9.923 1.00 91.69 110 VAL A CA 1
ATOM 871 C C . VAL A 1 110 ? -5.456 7.224 -8.405 1.00 91.69 110 VAL A C 1
ATOM 873 O O . VAL A 1 110 ? -6.433 7.122 -7.669 1.00 91.69 110 VAL A O 1
ATOM 876 N N . LEU A 1 111 ? -4.239 7.502 -7.925 1.00 91.00 111 LEU A N 1
ATOM 877 C CA . LEU A 1 111 ? -3.960 7.720 -6.504 1.00 91.00 111 LEU A CA 1
ATOM 878 C C . LEU A 1 111 ? -4.740 8.910 -5.947 1.00 91.00 111 LEU A C 1
ATOM 880 O O . LEU A 1 111 ? -5.274 8.825 -4.845 1.00 91.00 111 LEU A O 1
ATOM 884 N N . HIS A 1 112 ? -4.831 10.011 -6.694 1.00 89.50 112 HIS A N 1
ATOM 885 C CA . HIS A 1 112 ? -5.613 11.172 -6.281 1.00 89.50 112 HIS A CA 1
ATOM 886 C C . HIS A 1 112 ? -7.088 10.813 -6.080 1.00 89.50 112 HIS A C 1
ATOM 888 O O . HIS A 1 112 ? -7.683 11.198 -5.073 1.00 89.50 112 HIS A O 1
ATOM 894 N N . GLU A 1 113 ? -7.660 10.046 -7.006 1.00 95.00 113 GLU A N 1
ATOM 895 C CA . GLU A 1 113 ? -9.044 9.586 -6.928 1.00 95.00 113 GLU A CA 1
ATOM 896 C C . GLU A 1 113 ? -9.263 8.599 -5.768 1.00 95.00 113 GLU A C 1
ATOM 898 O O . GLU A 1 113 ? -10.196 8.775 -4.983 1.00 95.00 113 GLU A O 1
ATOM 903 N N . ILE A 1 114 ? -8.365 7.626 -5.580 1.00 94.88 114 ILE A N 1
ATOM 904 C CA . ILE A 1 114 ? -8.381 6.708 -4.427 1.00 94.88 114 ILE A CA 1
ATOM 905 C C . ILE A 1 114 ? -8.325 7.499 -3.115 1.00 94.88 114 ILE A C 1
ATOM 907 O O . ILE A 1 114 ? -9.152 7.293 -2.232 1.00 94.88 114 ILE A O 1
ATOM 911 N N . LEU A 1 115 ? -7.402 8.458 -2.988 1.00 92.75 115 LEU A N 1
ATOM 912 C CA . LEU A 1 115 ? -7.288 9.305 -1.797 1.00 92.75 115 LEU A CA 1
ATOM 913 C C . LEU A 1 115 ? -8.540 10.162 -1.579 1.00 92.75 115 LEU A C 1
ATOM 915 O O . LEU A 1 115 ? -8.945 10.373 -0.435 1.00 92.75 115 LEU A O 1
ATOM 919 N N . ARG A 1 116 ? -9.167 10.659 -2.650 1.00 94.38 116 ARG A N 1
ATOM 920 C CA . ARG A 1 116 ? -10.433 11.396 -2.571 1.00 94.38 116 ARG A CA 1
ATOM 921 C C . ARG A 1 116 ? -11.544 10.520 -1.989 1.00 94.38 116 ARG A C 1
ATOM 923 O O . ARG A 1 116 ? -12.266 11.005 -1.121 1.00 94.38 116 ARG A O 1
ATOM 930 N N . ARG A 1 117 ? -11.658 9.258 -2.419 1.00 96.31 117 ARG A N 1
ATOM 931 C CA . ARG A 1 117 ? -12.639 8.291 -1.890 1.00 96.31 117 ARG A CA 1
ATOM 932 C C . ARG A 1 117 ? -12.323 7.879 -0.457 1.00 96.31 117 ARG A C 1
ATOM 934 O O . ARG A 1 117 ? -13.197 7.964 0.395 1.00 96.31 117 ARG A O 1
ATOM 941 N N . LEU A 1 118 ? -11.059 7.576 -0.156 1.00 94.56 118 LEU A N 1
ATOM 942 C CA . LEU A 1 118 ? -10.623 7.224 1.198 1.00 94.56 118 LEU A CA 1
ATOM 943 C C . LEU A 1 118 ? -10.894 8.336 2.221 1.00 94.56 118 LEU A C 1
ATOM 945 O O . LEU A 1 118 ? -11.153 8.054 3.385 1.00 94.56 118 LEU A O 1
ATOM 949 N N . ARG A 1 119 ? -10.888 9.614 1.822 1.00 93.62 119 ARG A N 1
ATOM 950 C CA . ARG A 1 119 ? -11.273 10.720 2.721 1.00 93.62 119 ARG A CA 1
ATOM 951 C C . ARG A 1 119 ? -12.730 10.651 3.191 1.00 93.62 119 ARG A C 1
ATOM 953 O O . ARG A 1 119 ? -13.036 11.259 4.213 1.00 93.62 119 ARG A O 1
ATOM 960 N N . ALA A 1 120 ? -13.606 9.940 2.479 1.00 95.19 120 ALA A N 1
ATOM 961 C CA . ALA A 1 120 ? -14.974 9.672 2.923 1.00 95.19 120 ALA A CA 1
ATOM 962 C C . ALA A 1 120 ? -15.054 8.523 3.948 1.00 95.19 120 ALA A C 1
ATOM 964 O O . ALA A 1 120 ? -16.060 8.400 4.641 1.00 95.19 120 ALA A O 1
ATOM 965 N N . THR A 1 121 ? -13.989 7.728 4.075 1.00 95.69 121 THR A N 1
ATOM 966 C CA . THR A 1 121 ? -13.868 6.571 4.972 1.00 95.69 121 THR A CA 1
ATOM 967 C C . THR A 1 121 ? -12.712 6.811 5.955 1.00 95.69 121 THR A C 1
ATOM 969 O O . THR A 1 121 ? -11.594 6.331 5.738 1.00 95.69 121 THR A O 1
ATOM 972 N N . PRO A 1 122 ? -12.907 7.631 7.003 1.00 94.31 122 PRO A N 1
ATOM 973 C CA . PRO A 1 122 ? -11.825 8.058 7.888 1.00 94.31 122 PRO A CA 1
ATOM 974 C C . PRO A 1 122 ? -11.117 6.900 8.602 1.00 94.31 122 PRO A C 1
ATOM 976 O O . PRO A 1 122 ? -9.911 6.999 8.845 1.00 94.31 122 PRO A O 1
ATOM 979 N N . VAL A 1 123 ? -11.823 5.811 8.925 1.00 93.56 123 VAL A N 1
ATOM 980 C CA . VAL A 1 123 ? -11.202 4.617 9.510 1.00 93.56 123 VAL A CA 1
ATOM 981 C C . VAL A 1 123 ? -10.400 3.881 8.445 1.00 93.56 123 VAL A C 1
ATOM 983 O O . VAL A 1 123 ? -9.236 3.556 8.678 1.00 93.56 123 VAL A O 1
ATOM 986 N N . GLY A 1 124 ? -10.980 3.699 7.255 1.00 93.25 124 GLY A N 1
ATOM 987 C CA . GLY A 1 124 ? -10.288 3.101 6.114 1.00 93.25 124 GLY A CA 1
ATOM 988 C C . GLY A 1 124 ? -8.988 3.833 5.763 1.00 93.25 124 GLY A C 1
ATOM 989 O O . GLY A 1 124 ? -7.932 3.212 5.664 1.00 93.25 124 GLY A O 1
ATOM 990 N N . LEU A 1 125 ? -9.030 5.164 5.668 1.00 93.19 125 LEU A N 1
ATOM 991 C CA . LEU A 1 125 ? -7.857 6.001 5.412 1.00 93.19 125 LEU A CA 1
ATOM 992 C C . LEU A 1 125 ? -6.785 5.836 6.492 1.00 93.19 125 LEU A C 1
ATOM 994 O O . LEU A 1 125 ? -5.603 5.744 6.165 1.00 93.19 125 LEU A O 1
ATOM 998 N N . ALA A 1 126 ? -7.177 5.796 7.767 1.00 91.50 126 ALA A N 1
ATOM 999 C CA . ALA A 1 126 ? -6.230 5.637 8.862 1.00 91.50 126 ALA A CA 1
ATOM 1000 C C . ALA A 1 126 ? -5.569 4.246 8.864 1.00 91.50 126 ALA A C 1
ATOM 1002 O O . ALA A 1 126 ? -4.361 4.150 9.078 1.00 91.50 126 ALA A O 1
ATOM 1003 N N . ILE A 1 127 ? -6.325 3.184 8.562 1.00 91.06 127 ILE A N 1
ATOM 1004 C CA . ILE A 1 127 ? -5.783 1.826 8.393 1.00 91.06 127 ILE A CA 1
ATOM 1005 C C . ILE A 1 127 ? -4.798 1.779 7.224 1.00 91.06 127 ILE A C 1
ATOM 1007 O O . ILE A 1 127 ? -3.668 1.319 7.394 1.00 91.06 127 ILE A O 1
ATOM 1011 N N . VAL A 1 128 ? -5.182 2.313 6.060 1.00 90.06 128 VAL A N 1
ATOM 1012 C CA . VAL A 1 128 ? -4.303 2.378 4.883 1.00 90.06 128 VAL A CA 1
ATOM 1013 C C . VAL A 1 128 ? -3.035 3.167 5.205 1.00 90.06 128 VAL A C 1
ATOM 1015 O O . VAL A 1 128 ? -1.946 2.717 4.853 1.00 90.06 128 VAL A O 1
ATOM 1018 N N . ALA A 1 129 ? -3.138 4.292 5.918 1.00 87.31 129 ALA A N 1
ATOM 1019 C CA . ALA A 1 129 ? -1.986 5.097 6.317 1.00 87.31 129 ALA A CA 1
ATOM 1020 C C . ALA A 1 129 ? -1.022 4.334 7.238 1.00 87.31 129 ALA A C 1
ATOM 1022 O O . ALA A 1 129 ? 0.184 4.427 7.042 1.00 87.31 129 ALA A O 1
ATOM 1023 N N . VAL A 1 130 ? -1.531 3.557 8.201 1.00 85.44 130 VAL A N 1
ATOM 1024 C CA . VAL A 1 130 ? -0.707 2.740 9.112 1.00 85.44 130 VAL A CA 1
ATOM 1025 C C . VAL A 1 130 ? -0.079 1.535 8.399 1.00 85.44 130 VAL A C 1
ATOM 1027 O O . VAL A 1 130 ? 1.047 1.157 8.713 1.00 85.44 130 VAL A O 1
ATOM 1030 N N . ARG A 1 131 ? -0.770 0.933 7.424 1.00 84.19 131 ARG A N 1
ATOM 1031 C CA . ARG A 1 131 ? -0.299 -0.271 6.710 1.00 84.19 131 ARG A CA 1
ATOM 1032 C C . ARG A 1 131 ? 0.634 0.032 5.537 1.00 84.19 131 ARG A C 1
ATOM 1034 O O . ARG A 1 131 ? 1.560 -0.732 5.289 1.00 84.19 131 ARG A O 1
ATOM 1041 N N . SER A 1 132 ? 0.415 1.139 4.828 1.00 76.25 132 SER A N 1
ATOM 1042 C CA . SER A 1 132 ? 1.094 1.444 3.554 1.00 76.25 132 SER A CA 1
ATOM 1043 C C . SER A 1 132 ? 2.391 2.247 3.701 1.00 76.25 132 SER A C 1
ATOM 1045 O O . SER A 1 132 ? 2.939 2.669 2.688 1.00 76.25 132 SER A O 1
ATOM 1047 N N . LEU A 1 133 ? 2.850 2.520 4.930 1.00 50.94 133 LEU A N 1
ATOM 1048 C CA . LEU A 1 133 ? 3.823 3.567 5.286 1.00 50.94 133 LEU A CA 1
ATOM 1049 C C . LEU A 1 133 ? 5.012 3.728 4.311 1.00 50.94 133 LEU A C 1
ATOM 1051 O O . LEU A 1 133 ? 6.081 3.137 4.466 1.00 50.94 133 LEU A O 1
ATOM 1055 N N . MET A 1 134 ? 4.832 4.647 3.359 1.00 42.28 134 MET A N 1
ATOM 1056 C CA . MET A 1 134 ? 5.865 5.582 2.917 1.00 42.28 134 MET A CA 1
ATOM 1057 C C . MET A 1 134 ? 6.046 6.612 4.060 1.00 42.28 134 MET A C 1
ATOM 1059 O O . MET A 1 134 ? 5.038 7.136 4.537 1.00 42.28 134 MET A O 1
ATOM 1063 N N . PRO A 1 135 ? 7.262 6.906 4.559 1.00 46.66 135 PRO A N 1
ATOM 1064 C CA . PRO A 1 135 ? 7.447 7.695 5.790 1.00 46.66 135 PRO A CA 1
ATOM 1065 C C . PRO A 1 135 ? 7.131 9.193 5.554 1.00 46.66 135 PRO A C 1
ATOM 1067 O O . PRO A 1 135 ? 7.302 9.658 4.420 1.00 46.66 135 PRO A O 1
ATOM 1070 N N . PRO A 1 136 ? 6.692 9.970 6.583 1.00 44.03 136 PRO A N 1
ATOM 1071 C CA . PRO A 1 136 ? 7.637 10.396 7.626 1.00 44.03 136 PRO A CA 1
ATOM 1072 C C . PRO A 1 136 ? 7.145 10.515 9.087 1.00 44.03 136 PRO A C 1
ATOM 1074 O O . PRO A 1 136 ? 7.902 11.053 9.888 1.00 44.03 136 PRO A O 1
ATOM 1077 N N . ASP A 1 137 ? 5.960 10.044 9.496 1.00 58.59 137 ASP A N 1
ATOM 1078 C CA . ASP A 1 137 ? 5.595 10.156 10.923 1.00 58.59 137 ASP A CA 1
ATOM 1079 C C . ASP A 1 137 ? 4.588 9.087 11.393 1.00 58.59 137 ASP A C 1
ATOM 1081 O O . ASP A 1 137 ? 3.383 9.329 11.506 1.00 58.59 137 ASP A O 1
ATOM 1085 N N . ASP A 1 138 ? 5.088 7.883 11.691 1.00 67.06 138 ASP A N 1
ATOM 1086 C CA . ASP A 1 138 ? 4.317 6.742 12.219 1.00 67.06 138 ASP A CA 1
ATOM 1087 C C . ASP A 1 138 ? 3.444 7.124 13.419 1.00 67.06 138 ASP A C 1
ATOM 1089 O O . ASP A 1 138 ? 2.353 6.589 13.620 1.00 67.06 138 ASP A O 1
ATOM 1093 N N . ALA A 1 139 ? 3.913 8.076 14.227 1.00 77.94 139 ALA A N 1
ATOM 1094 C CA . ALA A 1 139 ? 3.172 8.573 15.371 1.00 77.94 139 ALA A CA 1
ATOM 1095 C C . ALA A 1 139 ? 1.928 9.373 14.948 1.00 77.94 139 ALA A C 1
ATOM 1097 O O . ALA A 1 139 ? 0.909 9.321 15.633 1.00 77.94 139 ALA A O 1
ATOM 1098 N N . VAL A 1 140 ? 1.971 10.102 13.828 1.00 81.81 140 VAL A N 1
ATOM 1099 C CA . VAL A 1 140 ? 0.804 10.819 13.288 1.00 81.81 140 VAL A CA 1
ATOM 1100 C C . VAL A 1 140 ? -0.225 9.830 12.754 1.00 81.81 140 VAL A C 1
ATOM 1102 O O . VAL A 1 140 ? -1.393 9.945 13.126 1.00 81.81 140 VAL A O 1
ATOM 1105 N N . ALA A 1 141 ? 0.198 8.855 11.944 1.00 82.44 141 ALA A N 1
ATOM 1106 C CA . ALA A 1 141 ? -0.700 7.843 11.386 1.00 82.44 141 ALA A CA 1
ATOM 1107 C C . ALA A 1 141 ? -1.376 7.028 12.500 1.00 82.44 141 ALA A C 1
ATOM 1109 O O . ALA A 1 141 ? -2.598 6.879 12.514 1.00 82.44 141 ALA A O 1
ATOM 1110 N N . LEU A 1 142 ? -0.603 6.602 13.504 1.00 82.94 142 LEU A N 1
ATOM 1111 C CA . LEU A 1 142 ? -1.138 5.890 14.661 1.00 82.94 142 LEU A CA 1
ATOM 1112 C C . LEU A 1 142 ? -2.122 6.749 15.468 1.00 82.94 142 LEU A C 1
ATOM 1114 O O . LEU A 1 142 ? -3.204 6.283 15.816 1.00 82.94 142 LEU A O 1
ATOM 1118 N N . ARG A 1 143 ? -1.804 8.026 15.729 1.00 85.62 143 ARG A N 1
ATOM 1119 C CA . ARG A 1 143 ? -2.735 8.946 16.410 1.00 85.62 143 ARG A CA 1
ATOM 1120 C C . ARG A 1 143 ? -4.030 9.144 15.624 1.00 85.62 143 ARG A C 1
ATOM 1122 O O . ARG A 1 143 ? -5.099 9.226 16.226 1.00 85.62 143 ARG A O 1
ATOM 1129 N N . GLN A 1 144 ? -3.948 9.238 14.298 1.00 88.44 144 GLN A N 1
ATOM 1130 C CA . GLN A 1 144 ? -5.126 9.332 13.436 1.00 88.44 144 GLN A CA 1
ATOM 1131 C C . GLN A 1 144 ? -5.974 8.064 13.521 1.00 88.44 144 GLN A C 1
ATOM 1133 O O . GLN A 1 144 ? -7.190 8.180 13.650 1.00 88.44 144 GLN A O 1
ATOM 1138 N N . LEU A 1 145 ? -5.346 6.885 13.544 1.00 89.75 145 LEU A N 1
ATOM 1139 C CA . LEU A 1 145 ? -6.046 5.616 13.713 1.00 89.75 145 LEU A CA 1
ATOM 1140 C C . LEU A 1 145 ? -6.733 5.517 15.076 1.00 89.75 145 LEU A C 1
ATOM 1142 O O . LEU A 1 145 ? -7.936 5.285 15.125 1.00 89.75 145 LEU A O 1
ATOM 1146 N N . LEU A 1 146 ? -6.029 5.789 16.176 1.00 88.56 146 LEU A N 1
ATOM 1147 C CA . LEU A 1 146 ? -6.621 5.775 17.521 1.00 88.56 146 LEU A CA 1
ATOM 1148 C C . LEU A 1 146 ? -7.798 6.756 17.647 1.00 88.56 146 LEU A C 1
ATOM 1150 O O . LEU A 1 146 ? -8.811 6.454 18.286 1.00 88.56 146 LEU A O 1
ATOM 1154 N N . ARG A 1 147 ? -7.695 7.923 16.998 1.00 91.12 147 ARG A N 1
ATOM 1155 C CA . ARG A 1 147 ? -8.788 8.897 16.917 1.00 91.12 147 ARG A CA 1
ATOM 1156 C C . ARG A 1 147 ? -9.960 8.371 16.084 1.00 91.12 147 ARG A C 1
ATOM 1158 O O . ARG A 1 147 ? -11.102 8.522 16.511 1.00 91.12 147 ARG A O 1
ATOM 1165 N N . ALA A 1 148 ? -9.696 7.768 14.926 1.00 91.38 148 ALA A N 1
ATOM 1166 C CA . ALA A 1 148 ? -10.719 7.207 14.044 1.00 91.38 148 ALA A CA 1
ATOM 1167 C C . ALA A 1 148 ? -11.465 6.037 14.707 1.00 91.38 148 ALA A C 1
ATOM 1169 O O . ALA A 1 148 ? -12.691 5.971 14.643 1.00 91.38 148 ALA A O 1
ATOM 1170 N N . LEU A 1 149 ? -10.742 5.191 15.444 1.00 90.00 149 LEU A N 1
ATOM 1171 C CA . LEU A 1 149 ? -11.290 4.095 16.246 1.00 90.00 149 LEU A CA 1
ATOM 1172 C C . LEU A 1 149 ? -12.029 4.575 17.511 1.00 90.00 149 LEU A C 1
ATOM 1174 O O . LEU A 1 149 ? -12.653 3.771 18.198 1.00 90.00 149 LEU A O 1
ATOM 1178 N N . ARG A 1 150 ? -11.997 5.881 17.825 1.00 89.94 150 ARG A N 1
ATOM 1179 C CA . ARG A 1 150 ? -12.618 6.493 19.019 1.00 89.94 150 ARG A CA 1
ATOM 1180 C C . ARG A 1 150 ? -12.121 5.895 20.341 1.00 89.94 150 ARG A C 1
ATOM 1182 O O . ARG A 1 150 ? -12.850 5.872 21.330 1.00 89.94 150 ARG A O 1
ATOM 1189 N N . VAL A 1 151 ? -10.867 5.453 20.354 1.00 82.56 151 VAL A N 1
ATOM 1190 C CA . VAL A 1 151 ? -10.225 4.760 21.483 1.00 82.56 151 VAL A CA 1
ATOM 1191 C C . VAL A 1 151 ? -9.748 5.756 22.537 1.00 82.56 151 VAL A C 1
ATOM 1193 O O . VAL A 1 151 ? -9.729 5.457 23.721 1.00 82.56 151 VAL A O 1
ATOM 1196 N N . SER A 1 152 ? -9.461 7.001 22.144 1.00 74.81 152 SER A N 1
ATOM 1197 C CA . SER A 1 152 ? -9.052 8.064 23.074 1.00 74.81 152 SER A CA 1
ATOM 1198 C C . SER A 1 152 ? -10.113 8.440 24.120 1.00 74.81 152 SER A C 1
ATOM 1200 O O . SER A 1 152 ? -9.816 9.214 25.021 1.00 74.81 152 SER A O 1
ATOM 1202 N N . GLN A 1 153 ? -11.352 7.965 23.962 1.00 76.25 153 GLN A N 1
ATOM 1203 C CA . GLN A 1 153 ? -12.463 8.178 24.897 1.00 76.25 153 GLN A CA 1
ATOM 1204 C C . GLN A 1 153 ? -12.677 6.993 25.844 1.00 76.25 153 GLN A C 1
ATOM 1206 O O . GLN A 1 153 ? -13.545 7.063 26.711 1.00 76.25 153 GLN A O 1
ATOM 1211 N N . LEU A 1 154 ? -11.939 5.901 25.653 1.00 73.81 154 LEU A N 1
ATOM 1212 C CA . LEU A 1 154 ? -12.007 4.747 26.529 1.00 73.81 154 LEU A CA 1
ATOM 1213 C C . LEU A 1 154 ? -11.258 5.090 27.809 1.00 73.81 154 LEU A C 1
ATOM 1215 O O . LEU A 1 154 ? -10.090 5.467 27.771 1.00 73.81 154 LEU A O 1
ATOM 1219 N N . THR A 1 155 ? -11.966 4.999 28.924 1.00 71.38 155 THR A N 1
ATOM 1220 C CA . THR A 1 155 ? -11.397 5.146 30.259 1.00 71.38 155 THR A CA 1
ATOM 1221 C C . THR A 1 155 ? -11.282 3.770 30.875 1.00 71.38 155 THR A C 1
ATOM 1223 O O . THR A 1 155 ? -12.264 3.019 30.860 1.00 71.38 155 THR A O 1
ATOM 1226 N N . SER A 1 156 ? -10.125 3.464 31.455 1.00 71.75 156 SER A N 1
ATOM 1227 C CA . SER A 1 156 ? -9.969 2.246 32.234 1.00 71.75 156 SER A CA 1
ATOM 1228 C C . SER A 1 156 ? -10.970 2.204 33.382 1.00 71.75 156 SER A C 1
ATOM 1230 O O . SER A 1 156 ? -11.065 3.119 34.202 1.00 71.75 156 SER A O 1
ATOM 1232 N N . PHE A 1 157 ? -11.717 1.102 33.467 1.00 69.81 157 PHE A N 1
ATOM 1233 C CA . PHE A 1 157 ? -12.542 0.805 34.636 1.00 69.81 157 PHE A CA 1
ATOM 1234 C C . PHE A 1 157 ? -11.679 0.339 35.827 1.00 69.81 157 PHE A C 1
ATOM 1236 O O . PHE A 1 157 ? -12.220 0.077 36.904 1.00 69.81 157 PHE A O 1
ATOM 1243 N N . ARG A 1 158 ? -10.348 0.221 35.648 1.00 70.12 158 ARG A N 1
ATOM 1244 C CA . ARG A 1 158 ? -9.366 -0.197 36.662 1.00 70.12 158 ARG A CA 1
ATOM 1245 C C . ARG A 1 158 ? -8.041 0.566 36.549 1.00 70.12 158 ARG A C 1
ATOM 1247 O O . ARG A 1 158 ? -7.013 -0.049 36.265 1.00 70.12 158 ARG A O 1
ATOM 1254 N N . PRO A 1 159 ? -8.015 1.861 36.885 1.00 73.62 159 PRO A N 1
ATOM 1255 C CA . PRO A 1 159 ? -6.793 2.663 36.805 1.00 73.62 159 PRO A CA 1
ATOM 1256 C C . PRO A 1 159 ? -5.617 2.119 37.646 1.00 73.62 159 PRO A C 1
ATOM 1258 O O . PRO A 1 159 ? -4.477 2.495 37.407 1.00 73.62 159 PRO A O 1
ATOM 1261 N N . GLU A 1 160 ? -5.867 1.230 38.618 1.00 77.25 160 GLU A N 1
ATOM 1262 C CA . GLU A 1 160 ? -4.833 0.586 39.447 1.00 77.25 160 GLU A CA 1
ATOM 1263 C C . GLU A 1 160 ? -4.164 -0.642 38.802 1.00 77.25 160 GLU A C 1
ATOM 1265 O O . GLU A 1 160 ? -3.082 -1.034 39.235 1.00 77.25 160 GLU A O 1
ATOM 1270 N N . LYS A 1 161 ? -4.813 -1.290 37.824 1.00 74.81 161 LYS A N 1
ATOM 1271 C CA . LYS A 1 161 ? -4.345 -2.556 37.220 1.00 74.81 161 LYS A CA 1
ATOM 1272 C C . LYS A 1 161 ? -4.130 -2.481 35.715 1.00 74.81 161 LYS A C 1
ATOM 1274 O O . LYS A 1 161 ? -3.375 -3.284 35.189 1.00 74.81 161 LYS A O 1
ATOM 1279 N N . GLU A 1 162 ? -4.822 -1.568 35.052 1.00 74.75 162 GLU A N 1
ATOM 1280 C CA . GLU A 1 162 ? -4.838 -1.447 33.604 1.00 74.75 162 GLU A CA 1
ATOM 1281 C C . GLU A 1 162 ? -4.794 0.036 33.267 1.00 74.75 162 GLU A C 1
ATOM 1283 O O . GLU A 1 162 ? -5.678 0.811 33.659 1.00 74.75 162 GLU A O 1
ATOM 1288 N N . SER A 1 163 ? -3.727 0.444 32.597 1.00 80.62 163 SER A N 1
ATOM 1289 C CA . SER A 1 163 ? -3.560 1.823 32.179 1.00 80.62 163 SER A CA 1
ATOM 1290 C C . SER A 1 163 ? -4.440 2.120 30.963 1.00 80.62 163 SER A C 1
ATOM 1292 O O . SER A 1 163 ? -4.774 1.240 30.172 1.00 80.62 163 SER A O 1
ATOM 1294 N N . ASP A 1 164 ? -4.789 3.393 30.762 1.00 79.31 164 ASP A N 1
ATOM 1295 C CA . ASP A 1 164 ? -5.470 3.824 29.531 1.00 79.31 164 ASP A CA 1
ATOM 1296 C C . ASP A 1 164 ? -4.638 3.529 28.267 1.00 79.31 164 ASP A C 1
ATOM 1298 O O . ASP A 1 164 ? -5.172 3.549 27.158 1.00 79.31 164 ASP A O 1
ATOM 1302 N N . GLU A 1 165 ? -3.328 3.302 28.414 1.00 79.19 165 GLU A N 1
ATOM 1303 C CA . GLU A 1 165 ? -2.449 2.935 27.309 1.00 79.19 165 GLU A CA 1
ATOM 1304 C C . GLU A 1 165 ? -2.608 1.460 26.927 1.00 79.19 165 GLU A C 1
ATOM 1306 O O . GLU A 1 165 ? -2.712 1.174 25.737 1.00 79.19 165 GLU A O 1
ATOM 1311 N N . ASP A 1 166 ? -2.753 0.560 27.902 1.00 80.50 166 ASP A N 1
ATOM 1312 C CA . ASP A 1 166 ? -2.988 -0.873 27.657 1.00 80.50 166 ASP A CA 1
ATOM 1313 C C . ASP A 1 166 ? -4.286 -1.071 26.856 1.00 80.50 166 ASP A C 1
ATOM 1315 O O . ASP A 1 166 ? -4.291 -1.678 25.786 1.00 80.50 166 ASP A O 1
ATOM 1319 N N . LEU A 1 167 ? -5.366 -0.391 27.260 1.00 80.38 167 LEU A N 1
ATOM 1320 C CA . LEU A 1 167 ? -6.639 -0.411 26.526 1.00 80.38 167 LEU A CA 1
ATOM 1321 C C . LEU A 1 167 ? -6.528 0.124 25.095 1.00 80.38 167 LEU A C 1
ATOM 1323 O O . LEU A 1 167 ? -7.256 -0.311 24.198 1.00 80.38 167 LEU A O 1
ATOM 1327 N N . ARG A 1 168 ? -5.641 1.098 24.855 1.00 82.62 168 ARG A N 1
ATOM 1328 C CA . ARG A 1 168 ? -5.394 1.607 23.498 1.00 82.62 168 ARG A CA 1
ATOM 1329 C C . ARG A 1 168 ? -4.637 0.603 22.650 1.00 82.62 168 ARG A C 1
ATOM 1331 O O . ARG A 1 168 ? -4.907 0.524 21.449 1.00 82.62 168 ARG A O 1
ATOM 1338 N N . GLN A 1 169 ? -3.708 -0.129 23.253 1.00 80.31 169 GLN A N 1
ATOM 1339 C CA . GLN A 1 169 ? -2.967 -1.188 22.585 1.00 80.31 169 GLN A CA 1
ATOM 1340 C C . GLN A 1 169 ? -3.893 -2.349 22.217 1.00 80.31 169 GLN A C 1
ATOM 1342 O O . GLN A 1 169 ? -3.909 -2.745 21.052 1.00 80.31 169 GLN A O 1
ATOM 1347 N N . ASP A 1 170 ? -4.752 -2.796 23.131 1.00 81.06 170 ASP A N 1
ATOM 1348 C CA . ASP A 1 170 ? -5.723 -3.867 22.872 1.00 81.06 170 ASP A CA 1
ATOM 1349 C C . ASP A 1 170 ? -6.715 -3.494 21.771 1.00 81.06 170 ASP A C 1
ATOM 1351 O O . ASP A 1 170 ? -7.038 -4.289 20.880 1.00 81.06 170 ASP A O 1
ATOM 1355 N N . ALA A 1 171 ? -7.167 -2.239 21.784 1.00 82.75 171 ALA A N 1
ATOM 1356 C CA . ALA A 1 171 ? -8.025 -1.700 20.744 1.00 82.75 171 ALA A CA 1
ATOM 1357 C C . ALA A 1 171 ? -7.346 -1.705 19.367 1.00 82.75 171 ALA A C 1
ATOM 1359 O O . ALA A 1 171 ? -7.973 -2.030 18.354 1.00 82.75 171 ALA A O 1
ATOM 1360 N N . LEU A 1 172 ? -6.066 -1.329 19.328 1.00 84.75 172 LEU A N 1
ATOM 1361 C CA . LEU A 1 172 ? -5.262 -1.330 18.114 1.00 84.75 172 LEU A CA 1
ATOM 1362 C C . LEU A 1 172 ? -5.036 -2.756 17.604 1.00 84.75 172 LEU A C 1
ATOM 1364 O O . LEU A 1 172 ? -5.257 -3.002 16.420 1.00 84.75 172 LEU A O 1
ATOM 1368 N N . ALA A 1 173 ? -4.635 -3.678 18.479 1.00 83.62 173 ALA A N 1
ATOM 1369 C CA . ALA A 1 173 ? -4.428 -5.084 18.147 1.00 83.62 173 ALA A CA 1
ATOM 1370 C C . ALA A 1 173 ? -5.712 -5.696 17.571 1.00 83.62 173 ALA A C 1
ATOM 1372 O O . ALA A 1 173 ? -5.703 -6.222 16.462 1.00 83.62 173 ALA A O 1
ATOM 1373 N N . SER A 1 174 ? -6.849 -5.481 18.239 1.00 83.62 174 SER A N 1
ATOM 1374 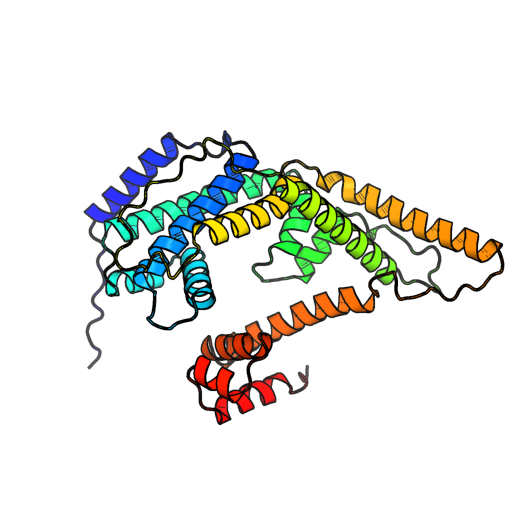C CA . SER A 1 174 ? -8.163 -5.941 17.775 1.00 83.62 174 SER A CA 1
ATOM 1375 C C . SER A 1 174 ? -8.541 -5.380 16.399 1.00 83.62 174 SER A C 1
ATOM 1377 O O . SER A 1 174 ? -9.107 -6.090 15.562 1.00 83.62 174 SER A O 1
ATOM 1379 N N . ALA A 1 175 ? -8.242 -4.101 16.144 1.00 84.88 175 ALA A N 1
ATOM 1380 C CA . ALA A 1 175 ? -8.503 -3.479 14.849 1.00 84.88 175 ALA A CA 1
ATOM 1381 C C . ALA A 1 175 ? -7.627 -4.078 13.740 1.00 84.88 175 ALA A C 1
ATOM 1383 O O . ALA A 1 175 ? -8.129 -4.356 12.651 1.00 84.88 175 ALA A O 1
ATOM 1384 N N . LEU A 1 176 ? -6.337 -4.292 14.011 1.00 85.25 176 LEU A N 1
ATOM 1385 C CA . LEU A 1 176 ? -5.401 -4.882 13.055 1.00 85.25 176 LEU A CA 1
ATOM 1386 C C . LEU A 1 176 ? -5.732 -6.350 12.771 1.00 85.25 176 LEU A C 1
ATOM 1388 O O . LEU A 1 176 ? -5.766 -6.735 11.607 1.00 85.25 176 LEU A O 1
ATOM 1392 N N . ASP A 1 177 ? -6.093 -7.130 13.788 1.00 85.44 177 ASP A N 1
ATOM 1393 C CA . ASP A 1 177 ? -6.537 -8.517 13.630 1.00 85.44 177 ASP A CA 1
ATOM 1394 C C . ASP A 1 177 ? -7.818 -8.623 12.802 1.00 85.44 177 ASP A C 1
ATOM 1396 O O . ASP A 1 177 ? -7.993 -9.549 12.005 1.00 85.44 177 ASP A O 1
ATOM 1400 N N . PHE A 1 178 ? -8.746 -7.679 12.976 1.00 84.81 178 PHE A N 1
ATOM 1401 C CA . PHE A 1 178 ? -9.928 -7.608 12.126 1.00 84.81 178 PHE A CA 1
ATOM 1402 C C . PHE A 1 178 ? -9.547 -7.346 10.665 1.00 84.81 178 PHE A C 1
ATOM 1404 O O . PHE A 1 178 ? -10.055 -8.034 9.780 1.00 84.81 178 PHE A O 1
ATOM 1411 N N . VAL A 1 179 ? -8.646 -6.393 10.412 1.00 84.75 179 VAL A N 1
ATOM 1412 C CA . VAL A 1 179 ? -8.163 -6.091 9.057 1.00 84.75 179 VAL A CA 1
ATOM 1413 C C . VAL A 1 179 ? -7.453 -7.299 8.454 1.00 84.75 179 VAL A C 1
ATOM 1415 O O . VAL A 1 179 ? -7.805 -7.700 7.352 1.00 84.75 179 VAL A O 1
ATOM 1418 N N . ASP A 1 180 ? -6.540 -7.940 9.183 1.00 85.06 180 ASP A N 1
ATOM 1419 C CA . ASP A 1 180 ? -5.806 -9.116 8.709 1.00 85.06 180 ASP A CA 1
ATOM 1420 C C . ASP A 1 180 ? -6.746 -10.302 8.410 1.00 85.06 180 ASP A C 1
ATOM 1422 O O . ASP A 1 180 ? -6.500 -11.069 7.477 1.00 85.06 180 ASP A O 1
ATOM 1426 N N . ARG A 1 181 ? -7.844 -10.473 9.165 1.00 83.50 181 ARG A N 1
ATOM 1427 C CA . ARG A 1 181 ? -8.890 -11.458 8.829 1.00 83.50 181 ARG A CA 1
ATOM 1428 C C . ARG A 1 181 ? -9.620 -11.092 7.541 1.00 83.50 181 ARG A C 1
ATOM 1430 O O . ARG A 1 181 ? -9.789 -11.954 6.683 1.00 83.50 181 ARG A O 1
ATOM 1437 N N . HIS A 1 182 ? -10.001 -9.829 7.383 1.00 81.25 182 HIS A N 1
ATOM 1438 C CA . HIS A 1 182 ? -10.693 -9.364 6.183 1.00 81.25 182 HIS A CA 1
ATOM 1439 C C . HIS A 1 182 ? -9.809 -9.448 4.931 1.00 81.25 182 HIS A C 1
ATOM 1441 O O . HIS A 1 182 ? -10.272 -9.858 3.869 1.00 81.25 182 HIS A O 1
ATOM 1447 N N . GLU A 1 183 ? -8.514 -9.149 5.063 1.00 81.50 183 GLU A N 1
ATOM 1448 C CA . GLU A 1 183 ? -7.522 -9.343 4.004 1.00 81.50 183 GLU A CA 1
ATOM 1449 C C . GLU A 1 183 ? -7.482 -10.814 3.551 1.00 81.50 183 GLU A C 1
ATOM 1451 O O . GLU A 1 183 ? -7.492 -11.085 2.348 1.00 81.50 183 GLU A O 1
ATOM 1456 N N . ARG A 1 184 ? -7.505 -11.777 4.489 1.00 79.56 184 ARG A N 1
ATOM 1457 C CA . ARG A 1 184 ? -7.554 -13.226 4.186 1.00 79.56 184 ARG A CA 1
ATOM 1458 C C . ARG A 1 184 ? -8.857 -13.650 3.502 1.00 79.56 184 ARG A C 1
ATOM 1460 O O . ARG A 1 184 ? -8.833 -14.487 2.606 1.00 79.56 184 ARG A O 1
ATOM 1467 N N . GLU A 1 185 ? -9.988 -13.079 3.910 1.00 77.88 185 GLU A N 1
ATOM 1468 C CA . GLU A 1 185 ? -11.304 -13.370 3.322 1.00 77.88 185 GLU A CA 1
ATOM 1469 C C . GLU A 1 185 ? -11.411 -12.855 1.878 1.00 77.88 185 GLU A C 1
ATOM 1471 O O . GLU A 1 1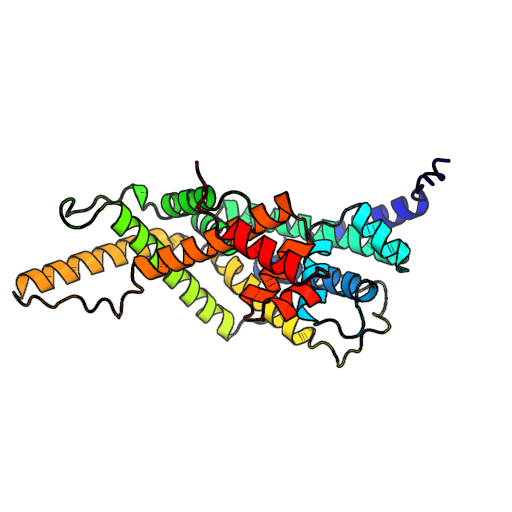85 ? -11.944 -13.543 1.007 1.00 77.88 185 GLU A O 1
ATOM 1476 N N . ILE A 1 186 ? -10.849 -11.675 1.599 1.00 69.12 186 ILE A N 1
ATOM 1477 C CA . ILE A 1 186 ? -10.858 -11.055 0.265 1.00 69.12 186 ILE A CA 1
ATOM 1478 C C . ILE A 1 186 ? -9.840 -11.703 -0.674 1.00 69.12 186 ILE A C 1
ATOM 1480 O O . ILE A 1 186 ? -10.088 -11.806 -1.875 1.00 69.12 186 ILE A O 1
ATOM 1484 N N . THR A 1 187 ? -8.710 -12.175 -0.147 1.00 60.62 187 THR A N 1
ATOM 1485 C CA . THR A 1 187 ? -7.681 -12.849 -0.956 1.00 60.62 187 THR A CA 1
ATOM 1486 C C . THR A 1 187 ? -8.085 -14.245 -1.430 1.00 60.62 187 THR A C 1
ATOM 1488 O O . THR A 1 187 ? -7.449 -14.764 -2.343 1.00 60.62 187 THR A O 1
ATOM 1491 N N . ALA A 1 188 ? -9.143 -14.850 -0.881 1.00 57.97 188 ALA A N 1
ATOM 1492 C CA . ALA A 1 188 ? -9.527 -16.217 -1.229 1.00 57.97 188 ALA A CA 1
ATOM 1493 C C . ALA A 1 188 ? -10.209 -16.378 -2.616 1.00 57.97 188 ALA A C 1
ATOM 1495 O O . ALA A 1 188 ? -10.088 -17.466 -3.182 1.00 57.97 188 ALA A O 1
ATOM 1496 N N . PRO A 1 189 ? -10.891 -15.361 -3.199 1.00 57.66 189 PRO A N 1
ATOM 1497 C CA . PRO A 1 189 ? -11.434 -15.486 -4.560 1.00 57.66 189 PRO A CA 1
ATOM 1498 C C . PRO A 1 189 ? -11.327 -14.235 -5.464 1.00 57.66 189 PRO A C 1
ATOM 1500 O O . PRO A 1 189 ? -12.022 -14.174 -6.482 1.00 57.66 189 PRO A O 1
ATOM 1503 N N . TRP A 1 190 ? -10.536 -13.207 -5.130 1.00 59.66 190 TRP A N 1
ATOM 1504 C CA . TRP A 1 190 ? -10.525 -11.993 -5.957 1.00 59.66 190 TRP A CA 1
ATOM 1505 C C . TRP A 1 190 ? -9.810 -12.207 -7.300 1.00 59.66 190 TRP A C 1
ATOM 1507 O O . TRP A 1 190 ? -8.633 -12.547 -7.364 1.00 59.66 190 TRP A O 1
ATOM 1517 N N . THR A 1 191 ? -10.536 -11.974 -8.392 1.00 60.69 191 THR A N 1
ATOM 1518 C CA . THR A 1 191 ? -10.005 -11.923 -9.757 1.00 60.69 191 THR A CA 1
ATOM 1519 C C . THR A 1 191 ? -10.008 -10.471 -10.228 1.00 60.69 191 THR A C 1
ATOM 1521 O O . THR A 1 191 ? -10.926 -9.709 -9.916 1.00 60.69 191 THR A O 1
ATOM 1524 N N . LEU A 1 192 ? -8.954 -10.069 -10.947 1.00 58.88 192 LEU A N 1
ATOM 1525 C CA . LEU A 1 192 ? -8.904 -8.765 -11.613 1.00 58.88 192 LEU A CA 1
ATOM 1526 C C . LEU A 1 192 ? -10.178 -8.583 -12.459 1.00 58.88 192 LEU A C 1
ATOM 1528 O O . LEU A 1 192 ? -10.548 -9.523 -13.163 1.00 58.88 192 LEU A O 1
ATOM 1532 N N . PRO A 1 193 ? -10.831 -7.406 -12.428 1.00 62.44 193 PRO A N 1
ATOM 1533 C CA . PRO A 1 193 ? -11.944 -7.115 -13.320 1.00 62.44 193 PRO A CA 1
ATOM 1534 C C . PRO A 1 193 ? -11.602 -7.447 -14.778 1.00 62.44 193 PRO A C 1
ATOM 1536 O O . PRO A 1 193 ? -10.527 -7.086 -15.263 1.00 62.44 193 PRO A O 1
ATOM 1539 N N . ASP A 1 194 ? -12.550 -8.056 -15.495 1.00 50.88 194 ASP A N 1
ATOM 1540 C CA . ASP A 1 194 ? -12.374 -8.534 -16.878 1.00 50.88 194 ASP A CA 1
ATOM 1541 C C . ASP A 1 194 ? -11.954 -7.437 -17.878 1.00 50.88 194 ASP A C 1
ATOM 1543 O O . ASP A 1 194 ? -11.525 -7.730 -18.994 1.00 50.88 194 ASP A O 1
ATOM 1547 N N . ARG A 1 195 ? -12.109 -6.156 -17.514 1.00 55.84 195 ARG A N 1
ATOM 1548 C CA . ARG A 1 195 ? -11.921 -4.998 -18.400 1.00 55.84 195 ARG A CA 1
ATOM 1549 C C . ARG A 1 195 ? -11.037 -3.903 -17.812 1.00 55.84 195 ARG A C 1
ATOM 1551 O O . ARG A 1 195 ? -11.352 -2.720 -17.918 1.00 55.84 195 ARG A O 1
ATOM 1558 N N . ILE A 1 196 ? -9.895 -4.261 -17.236 1.00 61.75 196 ILE A N 1
ATOM 1559 C CA . ILE A 1 196 ? -8.867 -3.247 -16.974 1.00 61.75 196 ILE A CA 1
ATOM 1560 C C . ILE A 1 196 ? -8.062 -3.039 -18.253 1.00 61.75 196 ILE A C 1
ATOM 1562 O O . ILE A 1 196 ? -7.098 -3.746 -18.544 1.00 61.75 196 ILE A O 1
ATOM 1566 N N . GLU A 1 197 ? -8.477 -2.044 -19.035 1.00 68.94 197 GLU A N 1
ATOM 1567 C CA . GLU A 1 197 ? -7.691 -1.572 -20.172 1.00 68.94 197 GLU A CA 1
ATOM 1568 C C . GLU A 1 197 ? -6.445 -0.847 -19.659 1.00 68.94 197 GLU A C 1
ATOM 1570 O O . GLU A 1 197 ? -6.505 0.307 -19.214 1.00 68.94 197 GLU A O 1
ATOM 1575 N N . LEU A 1 198 ? -5.315 -1.551 -19.707 1.00 73.00 198 LEU A N 1
ATOM 1576 C CA . LEU A 1 198 ? -3.999 -0.990 -19.449 1.00 73.00 198 LEU A CA 1
ATOM 1577 C C . LEU A 1 198 ? -3.389 -0.442 -20.742 1.00 73.00 198 LEU A C 1
ATOM 1579 O O . LEU A 1 198 ? -3.624 -0.977 -21.829 1.00 73.00 198 LEU A O 1
ATOM 1583 N N . PRO A 1 199 ? -2.570 0.611 -20.641 1.00 67.94 199 PRO A N 1
ATOM 1584 C CA . PRO A 1 199 ? -1.808 1.092 -21.779 1.00 67.94 199 PRO A CA 1
ATOM 1585 C C . PRO A 1 199 ? -0.888 -0.006 -22.317 1.00 67.94 199 PRO A C 1
ATOM 1587 O O . PRO A 1 199 ? -0.200 -0.691 -21.555 1.00 67.94 199 PRO A O 1
ATOM 1590 N N . ALA A 1 200 ? -0.850 -0.145 -23.640 1.00 73.81 200 ALA A N 1
ATOM 1591 C CA . ALA A 1 200 ? 0.104 -1.026 -24.292 1.00 73.81 200 ALA A CA 1
ATOM 1592 C C . ALA A 1 200 ? 1.534 -0.527 -24.045 1.00 73.81 200 ALA A C 1
ATOM 1594 O O . ALA A 1 200 ? 1.801 0.677 -24.088 1.00 73.81 200 ALA A O 1
ATOM 1595 N N . LEU A 1 201 ? 2.454 -1.461 -23.807 1.00 72.44 201 LEU A N 1
ATOM 1596 C CA . LEU A 1 201 ? 3.869 -1.135 -23.679 1.00 72.44 201 LEU A CA 1
ATOM 1597 C C . LEU A 1 201 ? 4.393 -0.587 -25.019 1.00 72.44 201 LEU A C 1
ATOM 1599 O O . LEU A 1 201 ? 4.101 -1.167 -26.067 1.00 72.44 201 LEU A O 1
ATOM 1603 N N . PRO A 1 202 ? 5.177 0.505 -25.006 1.00 67.38 202 PRO A N 1
ATOM 1604 C CA . PRO A 1 202 ? 5.648 1.162 -26.226 1.00 67.38 202 PRO A CA 1
ATOM 1605 C C . PRO A 1 202 ? 6.722 0.343 -26.947 1.00 67.38 202 PRO A C 1
ATOM 1607 O O . PRO A 1 202 ? 6.960 0.539 -28.134 1.00 67.38 202 PRO A O 1
ATOM 1610 N N . VAL A 1 203 ? 7.379 -0.572 -26.231 1.00 64.38 203 VAL A N 1
ATOM 1611 C CA . VAL A 1 203 ? 8.409 -1.456 -26.764 1.00 64.38 203 VAL A CA 1
ATOM 1612 C C . VAL A 1 203 ? 8.179 -2.881 -26.260 1.00 64.38 203 VAL A C 1
ATOM 1614 O O . VAL A 1 203 ? 7.873 -3.065 -25.076 1.00 64.38 203 VAL A O 1
ATOM 1617 N N . PRO A 1 204 ? 8.339 -3.907 -27.116 1.00 63.06 204 PRO A N 1
ATOM 1618 C CA . PRO A 1 204 ? 8.510 -5.267 -26.629 1.00 63.06 204 PRO A CA 1
ATOM 1619 C C . PRO A 1 204 ? 9.770 -5.279 -25.771 1.00 63.06 204 PRO A C 1
ATOM 1621 O O . PRO A 1 204 ? 10.787 -4.746 -26.195 1.00 63.06 204 PRO A O 1
ATOM 1624 N N . ILE A 1 205 ? 9.699 -5.835 -24.566 1.00 59.22 205 ILE A N 1
ATOM 1625 C CA . ILE A 1 205 ? 10.799 -5.795 -23.603 1.00 59.22 205 ILE A CA 1
ATOM 1626 C C . ILE A 1 205 ? 11.945 -6.700 -24.111 1.00 59.22 205 ILE A C 1
ATOM 1628 O O . ILE A 1 205 ? 11.836 -7.924 -23.989 1.00 59.22 205 ILE A O 1
ATOM 1632 N N . PRO A 1 206 ? 13.036 -6.165 -24.698 1.00 47.75 206 PRO A N 1
ATOM 1633 C CA . PRO A 1 206 ? 14.067 -6.985 -25.324 1.00 47.75 206 PRO A CA 1
ATOM 1634 C C . PRO A 1 206 ? 15.061 -7.464 -24.263 1.00 47.75 206 PRO A C 1
ATOM 1636 O O . PRO A 1 206 ? 15.473 -6.693 -23.400 1.00 47.75 206 PRO A O 1
ATOM 1639 N N . GLY A 1 207 ? 15.488 -8.726 -24.328 1.00 50.91 207 GLY A N 1
ATOM 1640 C CA . GLY A 1 207 ? 16.591 -9.231 -23.494 1.00 50.91 207 GLY A CA 1
ATOM 1641 C C . GLY A 1 207 ? 16.250 -9.488 -22.025 1.00 50.91 207 GLY A C 1
ATOM 1642 O O . GLY A 1 207 ? 17.099 -9.965 -21.275 1.00 50.91 207 GLY A O 1
ATOM 1643 N N . VAL A 1 208 ? 15.005 -9.256 -21.620 1.00 53.62 208 VAL A N 1
ATOM 1644 C CA . VAL A 1 208 ? 14.487 -9.834 -20.389 1.00 53.62 208 VAL A CA 1
ATOM 1645 C C . VAL A 1 208 ? 14.285 -11.312 -20.647 1.00 53.62 208 VAL A C 1
ATOM 1647 O O . VAL A 1 208 ? 13.393 -11.706 -21.396 1.00 53.62 208 VAL A O 1
ATOM 1650 N N . ASP A 1 209 ? 15.151 -12.133 -20.061 1.00 56.06 209 ASP A N 1
ATOM 1651 C CA . ASP A 1 209 ? 14.940 -13.571 -20.034 1.00 56.06 209 ASP A CA 1
ATOM 1652 C C . ASP A 1 209 ? 13.598 -13.831 -19.340 1.00 56.06 209 ASP A C 1
ATOM 1654 O O . ASP A 1 209 ? 13.497 -13.796 -18.114 1.00 56.06 209 ASP A O 1
ATOM 1658 N N . ALA A 1 210 ? 12.552 -14.058 -20.137 1.00 47.22 210 ALA A N 1
ATOM 1659 C CA . ALA A 1 210 ? 11.202 -14.320 -19.655 1.00 47.22 210 ALA A CA 1
ATOM 1660 C C . ALA A 1 210 ? 11.152 -15.545 -18.723 1.00 47.22 210 ALA A C 1
ATOM 1662 O O . ALA A 1 210 ? 10.204 -15.695 -17.963 1.00 47.22 210 ALA A O 1
ATOM 1663 N N . ARG A 1 211 ? 12.185 -16.404 -18.740 1.00 52.34 211 ARG A N 1
ATOM 1664 C CA . ARG A 1 211 ? 12.333 -17.541 -17.820 1.00 52.34 211 ARG A CA 1
ATOM 1665 C C . ARG A 1 211 ? 12.947 -17.150 -16.477 1.00 52.34 211 ARG A C 1
ATOM 1667 O O . ARG A 1 211 ? 12.835 -17.906 -15.517 1.00 52.34 211 ARG A O 1
ATOM 1674 N N . ARG A 1 212 ? 13.605 -15.991 -16.390 1.00 54.31 212 ARG A N 1
ATOM 1675 C CA . ARG A 1 212 ? 14.210 -15.481 -15.153 1.00 54.31 212 ARG A CA 1
ATOM 1676 C C . ARG A 1 212 ? 13.158 -14.906 -14.207 1.00 54.31 212 ARG A C 1
ATOM 1678 O O . ARG A 1 212 ? 13.407 -14.892 -13.000 1.00 54.31 212 ARG A O 1
ATOM 1685 N N . TRP A 1 213 ? 12.027 -14.412 -14.721 1.00 60.66 213 TRP A N 1
ATOM 1686 C CA . TRP A 1 213 ? 11.036 -13.660 -13.944 1.00 60.66 213 TRP A CA 1
ATOM 1687 C C . TRP A 1 213 ? 9.637 -14.260 -14.064 1.00 60.66 213 TRP A C 1
ATOM 1689 O O . TRP A 1 213 ? 9.067 -14.303 -15.148 1.00 60.66 213 TRP A O 1
ATOM 1699 N N . ASP A 1 214 ? 9.044 -14.630 -12.929 1.00 62.16 214 ASP A N 1
ATOM 1700 C CA . ASP A 1 214 ? 7.622 -14.976 -12.844 1.00 62.16 214 ASP A CA 1
ATOM 1701 C C . ASP A 1 214 ? 6.782 -13.699 -12.689 1.00 62.16 214 ASP A C 1
ATOM 1703 O O . ASP A 1 214 ? 6.201 -13.399 -11.644 1.00 62.16 214 ASP A O 1
ATOM 1707 N N . TRP A 1 215 ? 6.843 -12.860 -13.725 1.00 69.88 215 TRP A N 1
ATOM 1708 C CA . TRP A 1 215 ? 6.194 -11.554 -13.736 1.00 69.88 215 TRP A CA 1
ATOM 1709 C C . TRP A 1 215 ? 4.676 -11.632 -13.516 1.00 69.88 215 TRP A C 1
ATOM 1711 O O . TRP A 1 215 ? 4.172 -10.867 -12.692 1.00 69.88 215 TRP A O 1
ATOM 1721 N N . PRO A 1 216 ? 3.941 -12.559 -14.165 1.00 71.00 216 PRO A N 1
ATOM 1722 C CA . PRO A 1 216 ? 2.513 -12.710 -13.916 1.00 71.00 216 PRO A CA 1
ATOM 1723 C C . PRO A 1 216 ? 2.208 -13.038 -12.453 1.00 71.00 216 PRO A C 1
ATOM 1725 O O . PRO A 1 216 ? 1.304 -12.432 -11.884 1.00 71.00 216 PRO A O 1
ATOM 1728 N N . ALA A 1 217 ? 2.982 -13.927 -11.816 1.00 74.12 217 ALA A N 1
ATOM 1729 C CA . ALA A 1 217 ? 2.772 -14.262 -10.410 1.00 74.12 217 ALA A CA 1
ATOM 1730 C C . ALA A 1 217 ? 3.103 -13.095 -9.471 1.00 74.12 217 ALA A C 1
ATOM 1732 O O . ALA A 1 217 ? 2.386 -12.879 -8.495 1.00 74.12 217 ALA A O 1
ATOM 1733 N N . LEU A 1 218 ? 4.153 -12.317 -9.760 1.00 71.62 218 LEU A N 1
ATOM 1734 C CA . LEU A 1 218 ? 4.480 -11.124 -8.976 1.00 71.62 218 LEU A CA 1
ATOM 1735 C C . LEU A 1 218 ? 3.376 -10.072 -9.084 1.00 71.62 218 LEU A C 1
ATOM 1737 O O . LEU A 1 218 ? 2.903 -9.594 -8.059 1.00 71.62 218 LEU A O 1
ATOM 1741 N N . VAL A 1 219 ? 2.946 -9.738 -10.304 1.00 73.94 219 VAL A N 1
ATOM 1742 C CA . VAL A 1 219 ? 1.863 -8.769 -10.517 1.00 73.94 219 VAL A CA 1
ATOM 1743 C C . VAL A 1 219 ? 0.591 -9.253 -9.852 1.00 73.94 219 VAL A C 1
ATOM 1745 O O . VAL A 1 219 ? -0.045 -8.470 -9.158 1.00 73.94 219 VAL A O 1
ATOM 1748 N N . ALA A 1 220 ? 0.245 -10.533 -9.994 1.00 77.00 220 ALA A N 1
ATOM 1749 C CA . ALA A 1 220 ? -0.882 -11.112 -9.281 1.00 77.00 220 ALA A CA 1
ATOM 1750 C C . ALA A 1 220 ? -0.719 -10.919 -7.768 1.00 77.00 220 ALA A C 1
ATOM 1752 O O . ALA A 1 220 ? -1.623 -10.380 -7.142 1.00 77.00 220 ALA A O 1
ATOM 1753 N N . SER A 1 221 ? 0.428 -11.269 -7.184 1.00 80.50 221 SER A N 1
ATOM 1754 C CA . SER A 1 221 ? 0.680 -11.114 -5.746 1.00 80.50 221 SER A CA 1
ATOM 1755 C C . SER A 1 221 ? 0.559 -9.664 -5.267 1.00 80.50 221 SER A C 1
ATOM 1757 O O . SER A 1 221 ? -0.085 -9.425 -4.250 1.00 80.50 221 SER A O 1
ATOM 1759 N N . GLU A 1 222 ? 1.158 -8.704 -5.975 1.00 79.50 222 GLU A N 1
ATOM 1760 C CA . GLU A 1 222 ? 1.060 -7.274 -5.644 1.00 79.50 222 GLU A CA 1
ATOM 1761 C C . GLU A 1 222 ? -0.387 -6.794 -5.786 1.00 79.50 222 GLU A C 1
ATOM 1763 O O . GLU A 1 222 ? -0.906 -6.111 -4.912 1.00 79.50 222 GLU A O 1
ATOM 1768 N N . THR A 1 223 ? -1.084 -7.245 -6.831 1.00 81.38 223 THR A N 1
ATOM 1769 C CA . THR A 1 223 ? -2.486 -6.893 -7.076 1.00 81.38 223 THR A CA 1
ATOM 1770 C C . THR A 1 223 ? -3.368 -7.379 -5.934 1.00 81.38 223 THR A C 1
ATOM 1772 O O . THR A 1 223 ? -4.148 -6.600 -5.392 1.00 81.38 223 THR A O 1
ATOM 1775 N N . HIS A 1 224 ? -3.196 -8.632 -5.508 1.00 82.31 224 HIS A N 1
ATOM 1776 C CA . HIS A 1 224 ? -3.913 -9.191 -4.365 1.00 82.31 224 HIS A CA 1
ATOM 1777 C C . HIS A 1 224 ? -3.601 -8.428 -3.075 1.00 82.31 224 HIS A C 1
ATOM 1779 O O . HIS A 1 224 ? -4.529 -8.080 -2.353 1.00 82.31 224 HIS A O 1
ATOM 1785 N N . ALA A 1 225 ? -2.329 -8.127 -2.797 1.00 83.56 225 ALA A N 1
ATOM 1786 C CA . ALA A 1 225 ? -1.938 -7.395 -1.594 1.00 83.56 225 ALA A CA 1
ATOM 1787 C C . ALA A 1 225 ? -2.531 -5.976 -1.564 1.00 83.56 225 ALA A C 1
ATOM 1789 O O . ALA A 1 225 ? -3.118 -5.564 -0.563 1.00 83.56 225 ALA A O 1
ATOM 1790 N N . THR A 1 226 ? -2.438 -5.237 -2.673 1.00 88.00 226 THR A N 1
ATOM 1791 C CA . THR A 1 226 ? -3.006 -3.890 -2.784 1.00 88.00 226 THR A CA 1
ATOM 1792 C C . THR A 1 226 ? -4.529 -3.911 -2.673 1.00 88.00 226 THR A C 1
ATOM 1794 O O . THR A 1 226 ? -5.100 -3.056 -2.001 1.00 88.00 226 THR A O 1
ATOM 1797 N N . ALA A 1 227 ? -5.204 -4.887 -3.283 1.00 87.56 227 ALA A N 1
ATOM 1798 C CA . ALA A 1 227 ? -6.658 -5.000 -3.215 1.00 87.56 227 ALA A CA 1
ATOM 1799 C C . ALA A 1 227 ? -7.175 -5.425 -1.847 1.00 87.56 227 ALA A C 1
ATOM 1801 O O . ALA A 1 227 ? -8.150 -4.844 -1.374 1.00 87.56 227 ALA A O 1
ATOM 1802 N N . ALA A 1 228 ? -6.502 -6.372 -1.193 1.00 86.62 228 ALA A N 1
ATOM 1803 C CA . ALA A 1 228 ? -6.821 -6.784 0.167 1.00 86.62 228 ALA A CA 1
ATOM 1804 C C . ALA A 1 228 ? -6.781 -5.595 1.136 1.00 86.62 228 ALA A C 1
ATOM 1806 O O . ALA A 1 228 ? -7.640 -5.484 2.005 1.00 86.62 228 ALA A O 1
ATOM 1807 N N . LEU A 1 229 ? -5.833 -4.675 0.935 1.00 88.94 229 LEU A N 1
ATOM 1808 C CA . LEU A 1 229 ? -5.706 -3.477 1.754 1.00 88.94 229 LEU A CA 1
ATOM 1809 C C . LEU A 1 229 ? -6.697 -2.366 1.365 1.00 88.94 229 LEU A C 1
ATOM 1811 O O . LEU A 1 229 ? -7.346 -1.780 2.231 1.00 88.94 229 LEU A O 1
ATOM 1815 N N . LEU A 1 230 ? -6.793 -2.030 0.075 1.00 91.94 230 LEU A N 1
ATOM 1816 C CA . LEU A 1 230 ? -7.531 -0.847 -0.375 1.00 91.94 230 LEU A CA 1
ATOM 1817 C C . LEU A 1 230 ? -9.036 -1.081 -0.513 1.00 91.94 230 LEU A C 1
ATOM 1819 O O . LEU A 1 230 ? -9.800 -0.163 -0.225 1.00 91.94 230 LEU A O 1
ATOM 1823 N N . LEU A 1 231 ? -9.489 -2.265 -0.938 1.00 91.81 231 LEU A N 1
ATOM 1824 C CA . LEU A 1 231 ? -10.916 -2.489 -1.202 1.00 91.81 231 LEU A CA 1
ATOM 1825 C C . LEU A 1 231 ? -11.793 -2.385 0.052 1.00 91.81 231 LEU A C 1
ATOM 1827 O O . LEU A 1 231 ? -12.785 -1.661 -0.027 1.00 91.81 231 LEU A O 1
ATOM 1831 N N . PRO A 1 232 ? -11.448 -3.000 1.203 1.00 91.75 232 PRO A N 1
ATOM 1832 C CA . PRO A 1 232 ? -12.209 -2.802 2.440 1.00 91.75 232 PRO A CA 1
ATOM 1833 C C . PRO A 1 232 ? -12.333 -1.338 2.836 1.00 91.75 232 PRO A C 1
ATOM 1835 O O . PRO A 1 232 ? -13.375 -0.884 3.306 1.00 91.75 232 PRO A O 1
ATOM 1838 N N . ALA A 1 233 ? -11.237 -0.596 2.667 1.00 93.19 233 ALA A N 1
ATOM 1839 C CA . ALA A 1 233 ? -11.180 0.806 3.022 1.00 93.19 233 ALA A CA 1
ATOM 1840 C C . ALA A 1 233 ? -12.072 1.634 2.090 1.00 93.19 233 ALA A C 1
ATOM 1842 O O . ALA A 1 233 ? -12.895 2.397 2.578 1.00 93.19 233 ALA A O 1
ATOM 1843 N N . LEU A 1 234 ? -11.962 1.440 0.772 1.00 93.44 234 LEU A N 1
ATOM 1844 C CA . LEU A 1 234 ? -12.737 2.168 -0.237 1.00 93.44 234 LEU A CA 1
ATOM 1845 C C . LEU A 1 234 ? -14.244 1.887 -0.156 1.00 93.44 234 LEU A C 1
ATOM 1847 O O . LEU A 1 234 ? -15.042 2.814 -0.266 1.00 93.44 234 LEU A O 1
ATOM 1851 N N . ARG A 1 235 ? -14.627 0.633 0.108 1.00 93.06 235 ARG A N 1
ATOM 1852 C CA . ARG A 1 235 ? -16.032 0.210 0.241 1.00 93.06 235 ARG A CA 1
ATOM 1853 C C . ARG A 1 235 ? -16.681 0.648 1.554 1.00 93.06 235 ARG A C 1
ATOM 1855 O O . ARG A 1 235 ? -17.898 0.568 1.691 1.00 93.06 235 ARG A O 1
ATOM 1862 N N . GLY A 1 236 ? -15.880 1.112 2.515 1.00 93.75 236 GLY A N 1
ATOM 1863 C CA . GLY A 1 236 ? -16.346 1.486 3.848 1.00 93.75 236 GLY A CA 1
ATOM 1864 C C . GLY A 1 236 ? -16.570 0.299 4.790 1.00 93.75 236 GLY A C 1
ATOM 1865 O O . GLY A 1 236 ? -17.086 0.498 5.889 1.00 93.75 236 GLY A O 1
ATOM 1866 N N . ASP A 1 237 ? -16.136 -0.912 4.424 1.00 92.00 237 ASP A N 1
ATOM 1867 C CA . ASP A 1 237 ? -16.265 -2.130 5.245 1.00 92.00 237 ASP A CA 1
ATOM 1868 C C . ASP A 1 237 ? -15.580 -1.964 6.617 1.00 92.00 237 ASP A C 1
ATOM 1870 O O . ASP A 1 237 ? -15.995 -2.527 7.636 1.00 92.00 237 ASP A O 1
ATOM 1874 N N . LEU A 1 238 ? -14.536 -1.129 6.651 1.00 93.38 238 LEU A N 1
ATOM 1875 C CA . LEU A 1 238 ? -13.758 -0.813 7.845 1.00 93.38 238 LEU A CA 1
ATOM 1876 C C . LEU A 1 238 ? -14.412 0.237 8.756 1.00 93.38 238 LEU A C 1
ATOM 1878 O O . LEU A 1 238 ? -13.994 0.375 9.901 1.00 93.38 238 LEU A O 1
ATOM 1882 N N . GLU A 1 239 ? -15.454 0.951 8.326 1.00 94.56 239 GLU A N 1
ATOM 1883 C CA . GLU A 1 239 ? -16.091 1.991 9.155 1.00 94.56 239 GLU A CA 1
ATOM 1884 C C . GLU A 1 239 ? -16.864 1.410 10.353 1.00 94.56 239 GLU A C 1
ATOM 1886 O O . GLU A 1 239 ? -17.144 2.118 11.320 1.00 94.56 239 GLU A O 1
ATOM 1891 N N . ALA A 1 240 ? -17.148 0.103 10.342 1.00 91.56 240 ALA A N 1
ATOM 1892 C CA . ALA A 1 240 ? -17.709 -0.624 11.482 1.00 91.56 240 ALA A CA 1
ATOM 1893 C C . ALA A 1 240 ? -16.659 -1.021 12.544 1.00 91.56 240 ALA A C 1
ATOM 1895 O O . ALA A 1 240 ? -17.030 -1.488 13.624 1.00 91.56 240 ALA A O 1
ATOM 1896 N N . LEU A 1 241 ? -15.357 -0.850 12.270 1.00 91.06 241 LEU A N 1
ATOM 1897 C CA . LEU A 1 241 ? -14.275 -1.199 13.202 1.00 91.06 241 LEU A CA 1
ATOM 1898 C C . LEU A 1 241 ? -14.403 -0.557 14.588 1.00 91.06 241 LEU A C 1
ATOM 1900 O O . LEU A 1 241 ? -14.214 -1.287 15.556 1.00 91.06 241 LEU A O 1
ATOM 1904 N N . PRO A 1 242 ? -14.731 0.744 14.742 1.00 92.00 242 PRO A N 1
ATOM 1905 C CA . PRO A 1 242 ? -14.823 1.356 16.065 1.00 92.00 242 PRO A CA 1
ATOM 1906 C C . PRO A 1 242 ? -15.812 0.626 16.982 1.00 92.00 242 PRO A C 1
ATOM 1908 O O . PRO A 1 242 ? -15.547 0.456 18.168 1.00 92.00 242 PRO A O 1
ATOM 1911 N N . GLU A 1 243 ? -16.936 0.161 16.433 1.00 90.12 243 GLU A N 1
ATOM 1912 C CA . GLU A 1 243 ? -17.937 -0.579 17.203 1.00 90.12 243 GLU A CA 1
ATOM 1913 C C . GLU A 1 243 ? -17.471 -2.002 17.521 1.00 90.12 243 GLU A C 1
ATOM 1915 O O . GLU A 1 243 ? -17.613 -2.454 18.654 1.00 90.12 243 GLU A O 1
ATOM 1920 N N . LYS A 1 244 ? -16.834 -2.686 16.562 1.00 88.94 244 LYS A N 1
ATOM 1921 C CA . LYS A 1 244 ? -16.251 -4.022 16.782 1.00 88.94 244 LYS A CA 1
ATOM 1922 C C . LYS A 1 244 ? -15.158 -4.004 17.848 1.00 88.94 244 LYS A C 1
ATOM 1924 O O . LYS A 1 244 ? -15.122 -4.887 18.694 1.00 88.94 244 LYS A O 1
ATOM 1929 N N . VAL A 1 245 ? -14.303 -2.983 17.827 1.00 88.00 245 VAL A N 1
ATOM 1930 C CA . VAL A 1 245 ? -13.252 -2.767 18.827 1.00 88.00 245 VAL A CA 1
ATOM 1931 C C . VAL A 1 245 ? -13.862 -2.519 20.205 1.00 88.00 245 VAL A C 1
ATOM 1933 O O . VAL A 1 245 ? -13.451 -3.142 21.177 1.00 88.00 245 VAL A O 1
ATOM 1936 N N . ARG A 1 246 ? -14.888 -1.665 20.307 1.00 86.69 246 ARG A N 1
ATOM 1937 C CA . ARG A 1 246 ? -15.599 -1.439 21.577 1.00 86.69 246 ARG A CA 1
ATOM 1938 C C . ARG A 1 246 ? -16.252 -2.705 22.117 1.00 86.69 246 ARG A C 1
ATOM 1940 O O . ARG A 1 246 ? -16.186 -2.937 23.320 1.00 86.69 246 ARG A O 1
ATOM 1947 N N . LEU A 1 247 ? -16.879 -3.497 21.247 1.00 87.31 247 LEU A N 1
ATOM 1948 C CA . LEU A 1 247 ? -17.482 -4.770 21.625 1.00 87.31 247 LEU A CA 1
ATOM 1949 C C . LEU A 1 247 ? -16.418 -5.748 22.133 1.00 87.31 247 LEU A C 1
ATOM 1951 O O . LEU A 1 247 ? -16.580 -6.283 23.219 1.00 87.31 247 LEU A O 1
ATOM 1955 N N . ALA A 1 248 ? -15.297 -5.892 21.422 1.00 84.50 248 ALA A N 1
ATOM 1956 C CA . ALA A 1 248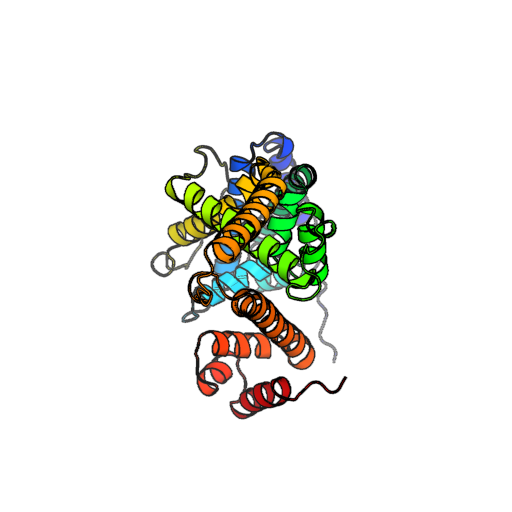 ? -14.193 -6.756 21.839 1.00 84.50 248 ALA A CA 1
ATOM 1957 C C . ALA A 1 248 ? -13.639 -6.370 23.223 1.00 84.50 248 ALA A C 1
ATOM 1959 O O . ALA A 1 248 ? -13.463 -7.229 24.083 1.00 84.50 248 ALA A O 1
ATOM 1960 N N . LEU A 1 249 ? -13.441 -5.073 23.476 1.00 83.62 249 LEU A N 1
ATOM 1961 C CA . LEU A 1 249 ? -13.002 -4.579 24.787 1.00 83.62 249 LEU A CA 1
ATOM 1962 C C . LEU A 1 249 ? -14.046 -4.815 25.884 1.00 83.62 249 LEU A C 1
ATOM 1964 O O . LEU A 1 249 ? -13.709 -5.126 27.027 1.00 83.62 249 LEU A O 1
ATOM 1968 N N . ARG A 1 250 ? -15.333 -4.676 25.552 1.00 84.06 250 ARG A N 1
ATOM 1969 C CA . ARG A 1 250 ? -16.422 -4.976 26.480 1.00 84.06 250 ARG A CA 1
ATOM 1970 C C . ARG A 1 250 ? -16.464 -6.464 26.823 1.00 84.06 250 ARG A C 1
ATOM 1972 O O . ARG A 1 250 ? -16.562 -6.793 28.002 1.00 84.06 250 ARG A O 1
ATOM 1979 N N . ASP A 1 251 ? -16.361 -7.336 25.829 1.00 84.75 251 ASP A N 1
ATOM 1980 C CA . ASP A 1 251 ? -16.366 -8.789 26.004 1.00 84.75 251 ASP A CA 1
ATOM 1981 C C . ASP A 1 251 ? -15.158 -9.245 26.831 1.00 84.75 251 ASP A C 1
ATOM 1983 O O . ASP A 1 251 ? -15.296 -10.090 27.720 1.00 84.75 251 ASP A O 1
ATOM 1987 N N . HIS A 1 252 ? -13.991 -8.627 26.614 1.00 80.62 252 HIS A N 1
ATOM 1988 C CA . HIS A 1 252 ? -12.802 -8.822 27.443 1.00 80.62 252 HIS A CA 1
ATOM 1989 C C . HIS A 1 252 ? -13.086 -8.469 28.915 1.00 80.62 252 HIS A C 1
ATOM 1991 O O . HIS A 1 252 ? -12.850 -9.270 29.825 1.00 80.62 252 HIS A O 1
ATOM 1997 N N . PHE A 1 253 ? -13.698 -7.307 29.166 1.00 80.88 253 PHE A N 1
ATOM 1998 C CA . PHE A 1 253 ? -14.063 -6.878 30.517 1.00 80.88 253 PHE A CA 1
ATOM 1999 C C . PHE A 1 253 ? -15.134 -7.768 31.177 1.00 80.88 253 PHE A C 1
ATOM 2001 O O . PHE A 1 253 ? -15.062 -8.053 32.378 1.00 80.88 253 PHE A O 1
ATOM 2008 N N . GLU A 1 254 ? -16.147 -8.204 30.429 1.00 82.94 254 GLU A N 1
ATOM 2009 C CA . GLU A 1 254 ? -17.202 -9.096 30.923 1.00 82.94 254 GLU A CA 1
ATOM 2010 C C . GLU A 1 254 ? -16.651 -10.490 31.255 1.00 82.94 254 GLU A C 1
ATOM 2012 O O . GLU A 1 254 ? -16.940 -11.012 32.337 1.00 82.94 254 GLU A O 1
ATOM 2017 N N . SER A 1 255 ? -15.788 -11.037 30.393 1.00 82.50 255 SER A N 1
ATOM 2018 C CA . SER A 1 255 ? -15.090 -12.310 30.615 1.00 82.50 255 SER A CA 1
ATOM 2019 C C . SER A 1 255 ? -14.255 -12.265 31.892 1.00 82.50 255 SER A C 1
ATOM 2021 O O . SER A 1 255 ? -14.364 -13.153 32.741 1.00 82.50 255 SER A O 1
ATOM 2023 N N . TRP A 1 256 ? -13.520 -11.173 32.109 1.00 77.00 256 TRP A N 1
ATOM 2024 C CA . TRP A 1 256 ? -12.795 -10.969 33.359 1.00 77.00 256 TRP A CA 1
ATOM 2025 C C . TRP A 1 256 ? -13.721 -10.899 34.583 1.00 77.00 256 TRP A C 1
ATOM 2027 O O . TRP A 1 256 ? -13.435 -11.481 35.630 1.00 77.00 256 TRP A O 1
ATOM 2037 N N . ASN A 1 257 ? -14.851 -10.187 34.497 1.00 78.44 257 ASN A N 1
ATOM 2038 C CA . ASN A 1 257 ? -15.778 -10.084 35.632 1.00 78.44 257 ASN A CA 1
ATOM 2039 C C . ASN A 1 257 ? -16.375 -11.444 35.999 1.00 78.44 257 ASN A C 1
ATOM 2041 O O . ASN A 1 257 ? -16.604 -11.709 37.181 1.00 78.44 257 ASN A O 1
ATOM 2045 N N . ALA A 1 258 ? -16.643 -12.287 35.001 1.00 81.12 258 ALA A N 1
ATOM 2046 C CA . ALA A 1 258 ? -17.091 -13.654 35.213 1.00 81.12 258 ALA A CA 1
ATOM 2047 C C . ALA A 1 258 ? -16.014 -14.486 35.930 1.00 81.12 258 ALA A C 1
ATOM 2049 O O . ALA A 1 258 ? -16.331 -15.126 36.932 1.00 81.12 258 ALA A O 1
ATOM 2050 N N . GLN A 1 259 ? -14.749 -14.386 35.507 1.00 75.50 259 GLN A N 1
ATOM 2051 C CA . GLN A 1 259 ? -13.609 -15.039 36.170 1.00 75.50 259 GLN A CA 1
ATOM 2052 C C . GLN A 1 259 ? -13.436 -14.577 37.626 1.00 75.50 259 GLN A C 1
ATOM 2054 O O . GLN A 1 259 ? -13.266 -15.382 38.536 1.00 75.50 259 GLN A O 1
ATOM 2059 N N . LYS A 1 260 ? -13.586 -13.277 37.911 1.00 76.19 260 LYS A N 1
ATOM 2060 C CA . LYS A 1 260 ? -13.537 -12.781 39.298 1.00 76.19 260 LYS A CA 1
ATOM 2061 C C . LYS A 1 260 ? -14.629 -13.403 40.179 1.00 76.19 260 LYS A C 1
ATOM 2063 O O . LYS A 1 260 ? -14.410 -13.619 41.369 1.00 76.19 260 LYS A O 1
ATOM 2068 N N . ARG A 1 261 ? -15.819 -13.654 39.623 1.00 79.00 261 ARG A N 1
ATOM 2069 C CA . ARG A 1 261 ? -16.944 -14.253 40.362 1.00 79.00 261 ARG A CA 1
ATOM 2070 C C . ARG A 1 261 ? -16.765 -15.749 40.600 1.00 79.00 261 ARG A C 1
ATOM 2072 O O . ARG A 1 261 ? -17.299 -16.234 41.592 1.00 79.00 261 ARG A O 1
ATOM 2079 N N . SER A 1 262 ? -16.052 -16.466 39.730 1.00 81.06 262 SER A N 1
ATOM 2080 C CA . SER A 1 262 ? -15.792 -17.897 39.925 1.00 81.06 262 SER A CA 1
ATOM 2081 C C . SER A 1 262 ? -14.771 -18.168 41.035 1.00 81.06 262 SER A C 1
ATOM 2083 O O . SER A 1 262 ? -14.715 -19.289 41.530 1.00 81.06 262 SER A O 1
ATOM 2085 N N . GLY A 1 263 ? -14.002 -17.157 41.469 1.00 72.94 263 GLY A N 1
ATOM 2086 C CA . GLY A 1 263 ? -12.993 -17.298 42.528 1.00 72.94 263 GLY A CA 1
ATOM 2087 C C . GLY A 1 263 ? -11.779 -18.134 42.113 1.00 72.94 263 GLY A C 1
ATOM 2088 O O . GLY A 1 263 ? -10.904 -18.400 42.932 1.00 72.94 263 GLY A O 1
ATOM 2089 N N . GLU A 1 264 ? -11.728 -18.536 40.846 1.00 64.12 264 GLU A N 1
ATOM 2090 C CA . GLU A 1 264 ? -10.622 -19.247 40.236 1.00 64.12 264 GLU A CA 1
ATOM 2091 C C . GLU A 1 264 ? -9.659 -18.181 39.698 1.00 64.12 264 GLU A C 1
ATOM 2093 O O . GLU A 1 264 ? -9.948 -17.518 38.700 1.00 64.12 264 GLU A O 1
ATOM 2098 N N . GLU A 1 265 ? -8.540 -17.949 40.395 1.00 53.88 265 GLU A N 1
ATOM 2099 C CA . GLU A 1 265 ? -7.406 -17.217 39.821 1.00 53.88 265 GLU A CA 1
ATOM 2100 C C . GLU A 1 265 ? -6.814 -18.081 38.706 1.00 53.88 265 GLU A C 1
ATOM 2102 O O . GLU A 1 265 ? -5.829 -18.795 38.882 1.00 53.88 265 GLU A O 1
ATOM 2107 N N . VAL A 1 266 ? -7.454 -18.050 37.541 1.00 49.78 266 VAL A N 1
ATOM 2108 C CA . VAL A 1 266 ? -6.825 -18.499 36.311 1.00 49.78 266 VAL A CA 1
ATOM 2109 C C . VAL A 1 266 ? -5.758 -17.453 36.018 1.00 49.78 266 VAL A C 1
ATOM 2111 O O . VAL A 1 266 ? -6.073 -16.309 35.688 1.00 49.78 266 VAL A O 1
ATOM 2114 N N . LEU A 1 267 ? -4.491 -17.824 36.224 1.00 49.09 267 LEU A N 1
ATOM 2115 C CA . LEU A 1 267 ? -3.365 -17.132 35.605 1.00 49.09 267 LEU A CA 1
ATOM 2116 C C . LEU A 1 267 ? -3.740 -16.980 34.133 1.00 49.09 267 LEU A C 1
ATOM 2118 O O . LEU A 1 267 ? -3.952 -17.996 33.473 1.00 49.09 267 LEU A O 1
ATOM 2122 N N . PHE A 1 268 ? -3.916 -15.743 33.661 1.00 46.25 268 PHE A N 1
ATOM 2123 C CA . PHE A 1 268 ? -4.076 -15.501 32.234 1.00 46.25 268 PHE A CA 1
ATOM 2124 C C . PHE A 1 268 ? -2.931 -16.243 31.552 1.00 46.25 268 PHE A C 1
ATOM 2126 O O . PHE A 1 268 ? -1.764 -16.003 31.864 1.00 46.25 268 PHE A O 1
ATOM 2133 N N . ASP A 1 269 ? -3.273 -17.218 30.715 1.00 45.22 269 ASP A N 1
ATOM 2134 C CA . ASP A 1 269 ? -2.287 -17.790 29.823 1.00 45.22 269 ASP A CA 1
ATOM 2135 C C . ASP A 1 269 ? -1.989 -16.668 28.831 1.00 45.22 269 ASP A C 1
ATOM 2137 O O . ASP A 1 269 ? -2.746 -16.423 27.891 1.00 45.22 269 ASP A O 1
ATOM 2141 N N . ASP A 1 270 ? -0.917 -15.921 29.099 1.00 44.88 270 ASP A N 1
ATOM 2142 C CA . ASP A 1 270 ? -0.375 -14.858 28.243 1.00 44.88 270 ASP A CA 1
ATOM 2143 C C . ASP A 1 270 ? 0.014 -15.385 26.837 1.00 44.88 270 ASP A C 1
ATOM 2145 O O . ASP A 1 270 ? 0.643 -14.676 26.055 1.00 44.88 270 ASP A O 1
ATOM 2149 N N . SER A 1 271 ? -0.308 -16.642 26.508 1.00 43.94 271 SER A N 1
ATOM 2150 C CA . SER A 1 271 ? 0.042 -17.333 25.273 1.00 43.94 271 SER A CA 1
ATOM 2151 C C . SER A 1 271 ? -0.948 -17.137 24.120 1.00 43.94 271 SER A C 1
ATOM 2153 O O . SER A 1 271 ? -0.533 -17.289 22.972 1.00 43.94 271 SER A O 1
ATOM 2155 N N . ASP A 1 272 ? -2.225 -16.828 24.389 1.00 41.41 272 ASP A N 1
ATOM 2156 C CA . ASP A 1 272 ? -3.274 -16.725 23.347 1.00 41.41 272 ASP A CA 1
ATOM 2157 C C . ASP A 1 272 ? -3.657 -15.281 22.989 1.00 41.41 272 ASP A C 1
ATOM 2159 O O . ASP A 1 272 ? -4.286 -15.024 21.958 1.00 41.41 272 ASP A O 1
ATOM 2163 N N . HIS A 1 273 ? -3.225 -14.317 23.796 1.00 43.25 273 HIS A N 1
ATOM 2164 C CA . HIS A 1 273 ? -3.142 -12.928 23.378 1.00 43.25 273 HIS A CA 1
ATOM 2165 C C . HIS A 1 273 ? -1.727 -12.718 22.856 1.00 43.25 273 HIS A C 1
ATOM 2167 O O . HIS A 1 273 ? -0.772 -12.954 23.591 1.00 43.25 273 HIS A O 1
ATOM 2173 N N . ALA A 1 274 ? -1.567 -12.295 21.594 1.00 41.69 274 ALA A N 1
ATOM 2174 C CA . ALA A 1 274 ? -0.294 -11.718 21.172 1.00 41.69 274 ALA A CA 1
ATOM 2175 C C . ALA A 1 274 ? 0.060 -10.682 22.237 1.00 41.69 274 ALA A C 1
ATOM 2177 O O . ALA A 1 274 ? -0.728 -9.759 22.457 1.00 41.69 274 ALA A O 1
ATOM 2178 N N . SER A 1 275 ? 1.150 -10.909 22.973 1.00 39.81 275 SER A N 1
ATOM 2179 C CA . SER A 1 275 ? 1.442 -10.121 24.162 1.00 39.81 275 SER A CA 1
ATOM 2180 C C . SER A 1 275 ? 1.384 -8.637 23.774 1.00 39.81 275 SER A C 1
ATOM 2182 O O . SER A 1 275 ? 1.814 -8.295 22.667 1.00 39.81 275 SER A O 1
ATOM 2184 N N . PRO A 1 276 ? 0.912 -7.721 24.632 1.00 42.47 276 PRO A N 1
ATOM 2185 C CA . PRO A 1 276 ? 1.083 -6.280 24.409 1.00 42.47 276 PRO A CA 1
ATOM 2186 C C . PRO A 1 276 ? 2.541 -5.946 24.031 1.00 42.47 276 PRO A C 1
ATOM 2188 O O . PRO A 1 276 ? 2.824 -5.144 23.137 1.00 42.47 276 PRO A O 1
ATOM 2191 N N . THR A 1 277 ? 3.471 -6.720 24.602 1.00 45.94 277 THR A N 1
ATOM 2192 C CA . THR A 1 277 ? 4.895 -6.753 24.272 1.00 45.94 277 THR A CA 1
ATOM 2193 C C . THR A 1 277 ? 5.195 -7.152 22.829 1.00 45.94 277 THR A C 1
ATOM 2195 O O . THR A 1 277 ? 6.164 -6.643 22.301 1.00 45.94 277 THR A O 1
ATOM 2198 N N . ASP A 1 278 ? 4.429 -8.016 22.165 1.00 44.19 278 ASP A N 1
ATOM 2199 C CA . ASP A 1 278 ? 4.674 -8.495 20.796 1.00 44.19 278 ASP A CA 1
ATOM 2200 C C . ASP A 1 278 ? 4.234 -7.497 19.724 1.00 44.19 278 ASP A C 1
ATOM 2202 O O . ASP A 1 278 ? 4.957 -7.305 18.746 1.00 44.19 278 ASP A O 1
ATOM 2206 N N . VAL A 1 279 ? 3.102 -6.810 19.904 1.00 44.00 279 VAL A N 1
ATOM 2207 C CA . VAL A 1 279 ? 2.656 -5.758 18.969 1.00 44.00 279 VAL A CA 1
ATOM 2208 C C . VAL A 1 279 ? 3.499 -4.498 19.149 1.00 44.00 279 VAL A C 1
ATOM 2210 O O . VAL A 1 279 ? 3.946 -3.905 18.163 1.00 44.00 279 VAL A O 1
ATOM 2213 N N . GLU A 1 280 ? 3.791 -4.112 20.396 1.00 41.75 280 GLU A N 1
ATOM 2214 C CA . GLU A 1 280 ? 4.708 -3.012 20.685 1.00 41.75 280 GLU A CA 1
ATOM 2215 C C . GLU A 1 280 ? 6.147 -3.373 20.300 1.00 41.75 280 GLU A C 1
ATOM 2217 O O . GLU A 1 280 ? 6.828 -2.532 19.725 1.00 41.75 280 GLU A O 1
ATOM 2222 N N . SER A 1 281 ? 6.601 -4.617 20.493 1.00 51.03 281 SER A N 1
ATOM 2223 C CA . SER A 1 281 ? 7.898 -5.106 19.998 1.00 51.03 281 SER A CA 1
ATOM 2224 C C . SER A 1 281 ? 7.938 -5.127 18.484 1.00 51.03 281 SER A C 1
ATOM 2226 O O . SER A 1 281 ? 8.942 -4.697 17.935 1.00 51.03 281 SER A O 1
ATOM 2228 N N . ASP A 1 282 ? 6.890 -5.546 17.772 1.00 47.59 282 ASP A N 1
ATOM 2229 C CA . ASP A 1 282 ? 6.921 -5.566 16.309 1.00 47.59 282 ASP A CA 1
ATOM 2230 C C . ASP A 1 282 ? 6.855 -4.147 15.733 1.00 47.59 282 ASP A C 1
ATOM 2232 O O . ASP A 1 282 ? 7.635 -3.809 14.843 1.00 47.59 282 ASP A O 1
ATOM 2236 N N . LEU A 1 283 ? 6.031 -3.255 16.292 1.00 45.44 283 LEU A N 1
ATOM 2237 C CA . LEU A 1 283 ? 6.015 -1.836 15.921 1.00 45.44 283 LEU A CA 1
ATOM 2238 C C . LEU A 1 283 ? 7.312 -1.118 16.325 1.00 45.44 283 LEU A C 1
ATOM 2240 O O . LEU A 1 283 ? 7.854 -0.356 15.527 1.00 45.44 283 LEU A O 1
ATOM 2244 N N . ALA A 1 284 ? 7.863 -1.372 17.512 1.00 52.75 284 ALA A N 1
ATOM 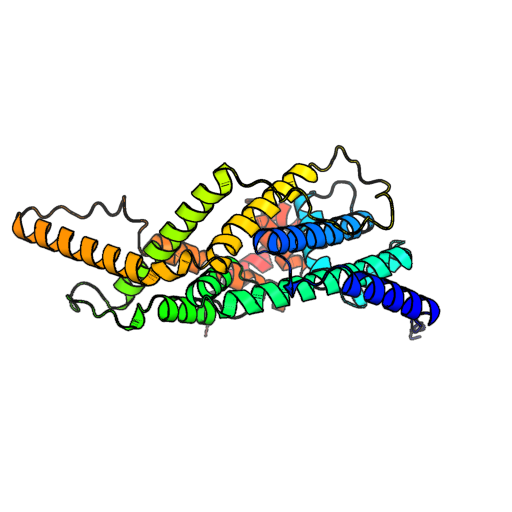2245 C CA . ALA A 1 284 ? 9.139 -0.819 17.969 1.00 52.75 284 ALA A CA 1
ATOM 2246 C C . ALA A 1 284 ? 10.318 -1.398 17.187 1.00 52.75 284 ALA A C 1
ATOM 2248 O O . ALA A 1 284 ? 11.271 -0.679 16.906 1.00 52.75 284 ALA A O 1
ATOM 2249 N N . ARG A 1 285 ? 10.254 -2.662 16.767 1.00 55.34 285 ARG A N 1
ATOM 2250 C CA . ARG A 1 285 ? 11.239 -3.315 15.900 1.00 55.34 285 ARG A CA 1
ATOM 2251 C C . ARG A 1 285 ? 11.155 -2.756 14.491 1.00 55.34 285 ARG A C 1
ATOM 2253 O O . ARG A 1 285 ? 12.199 -2.445 13.927 1.00 55.34 285 ARG A O 1
ATOM 2260 N N . ARG A 1 286 ? 9.955 -2.555 13.937 1.00 52.28 286 ARG A N 1
ATOM 2261 C CA . ARG A 1 286 ? 9.742 -1.878 12.646 1.00 52.28 286 ARG A CA 1
ATOM 2262 C C . ARG A 1 286 ? 10.251 -0.436 12.696 1.00 52.28 286 ARG A C 1
ATOM 2264 O O . ARG A 1 286 ? 11.035 -0.062 11.826 1.00 52.28 286 ARG A O 1
ATOM 2271 N N . ARG A 1 287 ? 9.925 0.321 13.749 1.00 55.72 287 ARG A N 1
ATOM 2272 C CA . ARG A 1 287 ? 10.442 1.679 14.000 1.00 55.72 287 ARG A CA 1
ATOM 2273 C C . ARG A 1 287 ? 11.955 1.699 14.159 1.00 55.72 287 ARG A C 1
ATOM 2275 O O . ARG A 1 287 ? 12.616 2.477 13.490 1.00 55.72 287 ARG A O 1
ATOM 2282 N N . ALA A 1 288 ? 12.528 0.818 14.975 1.00 66.75 288 ALA A N 1
ATOM 2283 C CA . ALA A 1 288 ? 13.973 0.729 15.173 1.00 66.75 288 ALA A CA 1
ATOM 2284 C C . ALA A 1 288 ? 14.683 0.403 13.856 1.00 66.75 288 ALA A C 1
ATOM 2286 O O . ALA A 1 288 ? 15.679 1.036 13.516 1.00 66.75 288 ALA A O 1
ATOM 2287 N N . VAL A 1 289 ? 14.147 -0.541 13.078 1.00 68.00 289 VAL A N 1
ATOM 2288 C CA . VAL A 1 289 ? 14.658 -0.874 11.746 1.00 68.00 289 VAL A CA 1
ATOM 2289 C C . VAL A 1 289 ? 14.621 0.354 10.837 1.00 68.00 289 VAL A C 1
ATOM 2291 O O . VAL A 1 289 ? 15.645 0.683 10.239 1.00 68.00 289 VAL A O 1
ATOM 2294 N N . GLN A 1 290 ? 13.497 1.067 10.764 1.00 64.62 290 GLN A N 1
ATOM 2295 C CA . GLN A 1 290 ? 13.363 2.271 9.940 1.00 64.62 290 GLN A CA 1
ATOM 2296 C C . GLN A 1 290 ? 14.274 3.420 10.401 1.00 64.62 290 GLN A C 1
ATOM 2298 O O . GLN A 1 290 ? 14.943 4.028 9.566 1.00 64.62 290 GLN A O 1
ATOM 2303 N N . ASP A 1 291 ? 14.397 3.659 11.706 1.00 75.94 291 ASP A N 1
ATOM 2304 C CA . ASP A 1 291 ? 15.324 4.623 12.307 1.00 75.94 291 ASP A CA 1
ATOM 2305 C C . ASP A 1 291 ? 16.780 4.306 11.961 1.00 75.94 291 ASP A C 1
ATOM 2307 O O . ASP A 1 291 ? 17.570 5.206 11.657 1.00 75.94 291 ASP A O 1
ATOM 2311 N N . PHE A 1 292 ? 17.149 3.022 11.992 1.00 78.62 292 PHE A N 1
ATOM 2312 C CA . PHE A 1 292 ? 18.469 2.573 11.568 1.00 78.62 292 PHE A CA 1
ATOM 2313 C C . PHE A 1 292 ? 18.678 2.799 10.070 1.00 78.62 292 PHE A C 1
ATOM 2315 O O . PHE A 1 292 ? 19.771 3.210 9.682 1.00 78.62 292 PHE A O 1
ATOM 2322 N N . TYR A 1 293 ? 17.656 2.598 9.232 1.00 75.19 293 TYR A N 1
ATOM 2323 C CA . TYR A 1 293 ? 17.725 2.902 7.800 1.00 75.19 293 TYR A CA 1
ATOM 2324 C C . TYR A 1 293 ? 17.867 4.394 7.518 1.00 75.19 293 TYR A C 1
ATOM 2326 O O . TYR A 1 293 ? 18.737 4.769 6.732 1.00 75.19 293 TYR A O 1
ATOM 2334 N N . ALA A 1 294 ? 17.047 5.235 8.146 1.00 72.81 294 ALA A N 1
ATOM 2335 C CA . ALA A 1 294 ? 17.080 6.682 7.974 1.00 72.81 294 ALA A CA 1
ATOM 2336 C C . ALA A 1 294 ? 18.435 7.251 8.414 1.00 72.81 294 ALA A C 1
ATOM 2338 O O . ALA A 1 294 ? 19.072 7.997 7.668 1.00 72.81 294 ALA A O 1
ATOM 2339 N N . GLU A 1 295 ? 18.932 6.829 9.579 1.00 83.44 295 GLU A N 1
ATOM 2340 C CA . GLU A 1 295 ? 20.230 7.266 10.092 1.00 83.44 295 GLU A CA 1
ATOM 2341 C C . GLU A 1 295 ? 21.391 6.746 9.242 1.00 83.44 295 GLU A C 1
ATOM 2343 O O . GLU A 1 295 ? 22.322 7.495 8.936 1.00 83.44 295 GLU A O 1
ATOM 2348 N N . ALA A 1 296 ? 21.338 5.483 8.808 1.00 83.69 296 ALA A N 1
ATOM 2349 C CA . ALA A 1 296 ? 22.358 4.927 7.931 1.00 83.69 296 ALA A CA 1
ATOM 2350 C C . ALA A 1 296 ? 22.395 5.640 6.578 1.00 83.69 296 ALA A C 1
ATOM 2352 O O . ALA A 1 296 ? 23.482 5.944 6.082 1.00 83.69 296 ALA A O 1
ATOM 2353 N N . ARG A 1 297 ? 21.225 5.972 6.018 1.00 86.38 297 ARG A N 1
ATOM 2354 C CA . ARG A 1 297 ? 21.115 6.750 4.783 1.00 86.38 297 ARG A CA 1
ATOM 2355 C C . ARG A 1 297 ? 21.697 8.146 4.959 1.00 86.38 297 ARG A C 1
ATOM 2357 O O . ARG A 1 297 ? 22.514 8.569 4.148 1.00 86.38 297 ARG A O 1
ATOM 2364 N N . ARG A 1 298 ? 21.336 8.828 6.048 1.00 87.56 298 ARG A N 1
ATOM 2365 C CA . ARG A 1 298 ? 21.808 10.180 6.375 1.00 87.56 298 ARG A CA 1
ATOM 2366 C C . ARG A 1 298 ? 23.323 10.235 6.572 1.00 87.56 298 ARG A C 1
ATOM 2368 O O . ARG A 1 298 ? 23.968 11.154 6.080 1.00 87.56 298 ARG A O 1
ATOM 2375 N N . ARG A 1 299 ? 23.901 9.272 7.298 1.00 89.69 299 ARG A N 1
ATOM 2376 C CA . ARG A 1 299 ? 25.332 9.274 7.648 1.00 89.69 299 ARG A CA 1
ATOM 2377 C C . ARG A 1 299 ? 26.243 8.697 6.574 1.00 89.69 299 ARG A C 1
ATOM 2379 O O . ARG A 1 299 ? 27.388 9.127 6.457 1.00 89.69 299 ARG A O 1
ATOM 2386 N N . TRP A 1 300 ? 25.783 7.676 5.858 1.00 91.69 300 TRP A N 1
ATOM 2387 C CA . TRP A 1 300 ? 26.649 6.841 5.020 1.00 91.69 300 TRP A CA 1
ATOM 2388 C C . TRP A 1 300 ? 26.062 6.538 3.634 1.00 91.69 300 TRP A C 1
ATOM 2390 O O . TRP A 1 300 ? 26.691 5.814 2.858 1.00 91.69 300 TRP A O 1
ATOM 2400 N N . GLY A 1 301 ? 24.902 7.109 3.301 1.00 88.81 301 GLY A N 1
ATOM 2401 C CA . GLY A 1 301 ? 24.268 7.002 1.990 1.00 88.81 301 GLY A CA 1
ATOM 2402 C C . GLY A 1 301 ? 23.662 5.629 1.694 1.00 88.81 301 GLY A C 1
ATOM 2403 O O . GLY A 1 301 ? 23.591 4.736 2.541 1.00 88.81 301 GLY A O 1
ATOM 2404 N N . ASP A 1 302 ? 23.245 5.443 0.443 1.00 86.06 302 ASP A N 1
ATOM 2405 C CA . ASP A 1 302 ? 22.472 4.271 0.013 1.00 86.06 302 ASP A CA 1
ATOM 2406 C C . ASP A 1 302 ? 23.231 2.940 0.166 1.00 86.06 302 ASP A C 1
ATOM 2408 O O . ASP A 1 302 ? 22.620 1.894 0.393 1.00 86.06 302 ASP A O 1
ATOM 2412 N N . ARG A 1 303 ? 24.573 2.956 0.125 1.00 88.12 303 ARG A N 1
ATOM 2413 C CA . ARG A 1 303 ? 25.393 1.751 0.356 1.00 88.12 303 ARG A CA 1
ATOM 2414 C C . ARG A 1 303 ? 25.188 1.183 1.762 1.00 88.12 303 ARG A C 1
ATOM 2416 O O . ARG A 1 303 ? 25.157 -0.035 1.926 1.00 88.12 303 ARG A O 1
ATOM 2423 N N . ALA A 1 304 ? 24.991 2.032 2.770 1.00 90.00 304 ALA A N 1
ATOM 2424 C CA . ALA A 1 304 ? 24.706 1.571 4.125 1.00 90.00 304 ALA A CA 1
ATOM 2425 C C . ALA A 1 304 ? 23.291 0.984 4.253 1.00 90.00 304 ALA A C 1
ATOM 2427 O O . ALA A 1 304 ? 23.107 -0.004 4.960 1.00 90.00 304 ALA A O 1
ATOM 2428 N N . CYS A 1 305 ? 22.312 1.502 3.505 1.00 86.50 305 CYS A N 1
ATOM 2429 C CA . CYS A 1 305 ? 20.981 0.895 3.426 1.00 86.50 305 CYS A CA 1
ATOM 2430 C C . CYS A 1 305 ? 21.032 -0.501 2.783 1.00 86.50 305 CYS A C 1
ATOM 2432 O O . CYS A 1 305 ? 20.427 -1.436 3.302 1.00 86.50 305 CYS A O 1
ATOM 2434 N N . VAL A 1 306 ? 21.800 -0.675 1.698 1.00 84.00 306 VAL A N 1
ATOM 2435 C CA . VAL A 1 306 ? 22.008 -1.994 1.061 1.00 84.00 306 VAL A CA 1
ATOM 2436 C C . VAL A 1 306 ? 22.682 -2.975 2.024 1.00 84.00 306 VAL A C 1
ATOM 2438 O O . VAL A 1 306 ? 22.316 -4.151 2.070 1.00 84.00 306 VAL A O 1
ATOM 2441 N N . PHE A 1 307 ? 23.642 -2.495 2.817 1.00 91.69 307 PHE A N 1
ATOM 2442 C CA . PHE A 1 307 ? 24.300 -3.287 3.854 1.00 91.69 307 PHE A CA 1
ATOM 2443 C C . PHE A 1 307 ? 23.304 -3.755 4.931 1.00 91.69 307 PHE A C 1
ATOM 2445 O O . PHE A 1 307 ? 23.269 -4.943 5.253 1.00 91.69 307 PHE A O 1
ATOM 2452 N N . LEU A 1 308 ? 22.456 -2.859 5.447 1.00 87.69 308 LEU A N 1
ATOM 2453 C CA . LEU A 1 308 ? 21.441 -3.198 6.453 1.00 87.69 308 LEU A CA 1
ATOM 2454 C C . LEU A 1 308 ? 20.361 -4.148 5.918 1.00 87.69 308 LEU A C 1
ATOM 2456 O O . LEU A 1 308 ? 20.000 -5.101 6.604 1.00 87.69 308 LEU A O 1
ATOM 2460 N N . ASP A 1 309 ? 19.916 -3.960 4.673 1.00 82.38 309 ASP A N 1
ATOM 2461 C CA . ASP A 1 309 ? 18.960 -4.862 4.008 1.00 82.38 309 ASP A CA 1
ATOM 2462 C C . ASP A 1 309 ? 19.518 -6.277 3.848 1.00 82.38 309 ASP A C 1
ATOM 2464 O O . ASP A 1 309 ? 18.790 -7.258 3.994 1.00 82.38 309 ASP A O 1
ATOM 2468 N N . ALA A 1 310 ? 20.822 -6.414 3.602 1.00 77.12 310 ALA A N 1
ATOM 2469 C CA . ALA A 1 310 ? 21.461 -7.721 3.563 1.00 77.12 310 ALA A CA 1
ATOM 2470 C C . ALA A 1 310 ? 21.459 -8.402 4.943 1.00 77.12 310 ALA A C 1
ATOM 2472 O O . ALA A 1 310 ? 21.121 -9.583 5.032 1.00 77.12 310 ALA A O 1
ATOM 2473 N N . LEU A 1 311 ? 21.782 -7.663 6.009 1.00 81.56 311 LEU A N 1
ATOM 2474 C CA . LEU A 1 311 ? 21.801 -8.191 7.377 1.00 81.56 311 LEU A CA 1
ATOM 2475 C C . LEU A 1 311 ? 20.411 -8.608 7.871 1.00 81.56 311 LEU A C 1
ATOM 2477 O O . LEU A 1 311 ? 20.274 -9.681 8.453 1.00 81.56 311 LEU A O 1
ATOM 2481 N N . LEU A 1 312 ? 19.372 -7.814 7.596 1.00 76.38 312 LEU A N 1
ATOM 2482 C CA . LEU A 1 312 ? 17.989 -8.146 7.973 1.00 76.38 312 LEU A CA 1
ATOM 2483 C C . LEU A 1 312 ? 17.470 -9.411 7.284 1.00 76.38 312 LEU A C 1
ATOM 2485 O O . LEU A 1 312 ? 16.589 -10.086 7.804 1.00 76.38 312 LEU A O 1
ATOM 2489 N N . ARG A 1 313 ? 18.052 -9.770 6.138 1.00 70.88 313 ARG A N 1
ATOM 2490 C CA . ARG A 1 313 ? 17.782 -11.025 5.423 1.00 70.88 313 ARG A CA 1
ATOM 2491 C C . ARG A 1 313 ? 18.663 -12.190 5.895 1.00 70.88 313 ARG A C 1
ATOM 2493 O O . ARG A 1 313 ? 18.787 -13.178 5.173 1.00 70.88 313 ARG A O 1
ATOM 2500 N N . GLY A 1 314 ? 19.316 -12.058 7.050 1.00 78.38 314 GLY A N 1
ATOM 2501 C CA . GLY A 1 314 ? 20.129 -13.105 7.674 1.00 78.38 314 GLY A CA 1
ATOM 2502 C C . GLY A 1 314 ? 21.515 -13.308 7.055 1.00 78.38 314 GLY A C 1
ATOM 2503 O O . GLY A 1 314 ? 22.145 -14.330 7.313 1.00 78.38 314 GLY A O 1
ATOM 2504 N N . ARG A 1 315 ? 22.006 -12.378 6.223 1.00 85.25 315 ARG A N 1
ATOM 2505 C CA . ARG A 1 315 ? 23.354 -12.483 5.634 1.00 85.25 315 ARG A CA 1
ATOM 2506 C C . ARG A 1 315 ? 24.432 -12.166 6.659 1.00 85.25 315 ARG A C 1
ATOM 2508 O O . ARG A 1 315 ? 24.224 -11.366 7.570 1.00 85.25 315 ARG A O 1
ATOM 2515 N N . THR A 1 316 ? 25.614 -12.752 6.477 1.00 93.12 316 THR A N 1
ATOM 2516 C CA . THR A 1 316 ? 26.768 -12.418 7.323 1.00 93.12 316 THR A CA 1
ATOM 2517 C C . THR A 1 316 ? 27.269 -11.002 7.021 1.00 93.12 316 THR A C 1
ATOM 2519 O O . THR A 1 316 ? 27.012 -10.448 5.952 1.00 93.12 316 THR A O 1
ATOM 2522 N N . VAL A 1 317 ? 28.027 -10.400 7.944 1.00 90.25 317 VAL A N 1
ATOM 2523 C CA . VAL A 1 317 ? 28.618 -9.060 7.741 1.00 90.25 317 VAL A CA 1
ATOM 2524 C C . VAL A 1 317 ? 29.497 -9.016 6.493 1.00 90.25 317 VAL A C 1
ATOM 2526 O O . VAL A 1 317 ? 29.495 -8.023 5.775 1.00 90.25 317 VAL A O 1
ATOM 2529 N N . GLU A 1 318 ? 30.224 -10.095 6.213 1.00 93.75 318 GLU A N 1
ATOM 2530 C CA . GLU A 1 318 ? 31.086 -10.192 5.039 1.00 93.75 318 GLU A CA 1
ATOM 2531 C C . GLU A 1 318 ? 30.278 -10.194 3.735 1.00 93.75 318 GLU A C 1
ATOM 2533 O O . GLU A 1 318 ? 30.568 -9.415 2.825 1.00 93.75 318 GLU A O 1
ATOM 2538 N N . GLU A 1 319 ? 29.208 -10.989 3.676 1.00 83.19 319 GLU A N 1
ATOM 2539 C CA . GLU A 1 319 ? 28.280 -11.018 2.542 1.00 83.19 319 GLU A CA 1
ATOM 2540 C C . GLU A 1 319 ? 27.555 -9.680 2.356 1.00 83.19 319 GLU A C 1
ATOM 2542 O O . GLU A 1 319 ? 27.418 -9.195 1.230 1.00 83.19 319 GLU A O 1
ATOM 2547 N N . ALA A 1 320 ? 27.117 -9.059 3.453 1.00 90.81 320 ALA A N 1
ATOM 2548 C CA . ALA A 1 320 ? 26.459 -7.759 3.451 1.00 90.81 320 ALA A CA 1
ATOM 2549 C C . ALA A 1 320 ? 27.398 -6.645 2.964 1.00 90.81 320 ALA A C 1
ATOM 2551 O O . ALA A 1 320 ? 27.010 -5.842 2.114 1.00 90.81 320 ALA A O 1
ATOM 2552 N N . SER A 1 321 ? 28.647 -6.623 3.443 1.00 93.69 321 SER A N 1
ATOM 2553 C CA . SER A 1 321 ? 29.688 -5.684 3.005 1.00 93.69 321 SER A CA 1
ATOM 2554 C C . SER A 1 321 ? 29.985 -5.833 1.519 1.00 93.69 321 SER A C 1
ATOM 2556 O O . SER A 1 321 ? 29.969 -4.843 0.784 1.00 93.69 321 SER A O 1
ATOM 2558 N N . LYS A 1 322 ? 30.175 -7.077 1.062 1.00 92.75 322 LYS A N 1
ATOM 2559 C CA . LYS A 1 322 ? 30.394 -7.388 -0.352 1.00 92.75 322 LYS A CA 1
ATOM 2560 C C . LYS A 1 322 ? 29.224 -6.904 -1.211 1.00 92.75 322 LYS A C 1
ATOM 2562 O O . LYS A 1 322 ? 29.445 -6.258 -2.230 1.00 92.75 322 LYS A O 1
ATOM 2567 N N . ARG A 1 323 ? 27.984 -7.151 -0.776 1.00 86.56 323 ARG A N 1
ATOM 2568 C CA . ARG A 1 323 ? 26.764 -6.730 -1.486 1.00 86.56 323 ARG A CA 1
ATOM 2569 C C . ARG A 1 323 ? 26.594 -5.212 -1.545 1.00 86.56 323 ARG A C 1
ATOM 2571 O O . ARG A 1 323 ? 26.117 -4.695 -2.548 1.00 86.56 323 ARG A O 1
ATOM 2578 N N . ALA A 1 324 ? 26.985 -4.507 -0.490 1.00 91.19 324 ALA A N 1
ATOM 2579 C CA . ALA A 1 324 ? 26.926 -3.051 -0.412 1.00 91.19 324 ALA A CA 1
ATOM 2580 C C . ALA A 1 324 ? 28.085 -2.337 -1.130 1.00 91.19 324 ALA A C 1
ATOM 2582 O O . ALA A 1 324 ? 28.096 -1.106 -1.195 1.00 91.19 324 ALA A O 1
ATOM 2583 N N . GLY A 1 325 ? 29.072 -3.077 -1.650 1.00 92.69 325 GLY A N 1
ATOM 2584 C CA . GLY A 1 325 ? 30.264 -2.491 -2.264 1.00 92.69 325 GLY A CA 1
ATOM 2585 C C . GLY A 1 325 ? 31.119 -1.716 -1.258 1.00 92.69 325 GLY A C 1
ATOM 2586 O O . GLY A 1 325 ? 31.668 -0.663 -1.589 1.00 92.69 325 GLY A O 1
ATOM 2587 N N . VAL A 1 326 ? 31.196 -2.199 -0.015 1.00 95.38 326 VAL A N 1
ATOM 2588 C CA . VAL A 1 326 ? 32.018 -1.609 1.048 1.00 95.38 326 VAL A CA 1
ATOM 2589 C C . VAL A 1 326 ? 32.971 -2.648 1.626 1.00 95.38 326 VAL A C 1
ATOM 2591 O O . VAL A 1 326 ? 32.714 -3.850 1.582 1.00 95.38 326 VAL A O 1
ATOM 2594 N N . SER A 1 327 ? 34.085 -2.194 2.201 1.00 96.69 327 SER A N 1
ATOM 2595 C CA . SER A 1 327 ? 35.015 -3.106 2.869 1.00 96.69 327 SER A CA 1
ATOM 2596 C C . SER A 1 327 ? 34.360 -3.763 4.095 1.00 96.69 327 SER A C 1
ATOM 2598 O O . SER A 1 327 ? 33.457 -3.195 4.722 1.00 96.69 327 SER A O 1
ATOM 2600 N N . ARG A 1 328 ? 34.852 -4.941 4.495 1.00 95.69 328 ARG A N 1
ATOM 2601 C CA . ARG A 1 328 ? 34.410 -5.614 5.729 1.00 95.69 328 ARG A CA 1
ATOM 2602 C C . ARG A 1 328 ? 34.614 -4.731 6.969 1.00 95.69 328 ARG A C 1
ATOM 2604 O O . ARG A 1 328 ? 33.750 -4.683 7.842 1.00 95.69 328 ARG A O 1
ATOM 2611 N N . GLN A 1 329 ? 35.712 -3.972 7.021 1.00 94.56 329 GLN A N 1
ATOM 2612 C CA . GLN A 1 329 ? 35.973 -3.008 8.098 1.00 94.56 329 GLN A CA 1
ATOM 2613 C C . GLN A 1 329 ? 34.910 -1.901 8.142 1.00 94.56 329 GLN A C 1
ATOM 2615 O O . GLN A 1 329 ? 34.422 -1.555 9.218 1.00 94.56 329 GLN A O 1
ATOM 2620 N N . THR A 1 330 ? 34.495 -1.393 6.979 1.00 94.44 330 THR A N 1
ATOM 2621 C CA . THR A 1 330 ? 33.424 -0.394 6.862 1.00 94.44 330 THR A CA 1
ATOM 2622 C C . THR A 1 330 ? 32.079 -0.952 7.336 1.00 94.44 330 THR A C 1
ATOM 2624 O O . THR A 1 330 ? 31.381 -0.276 8.088 1.00 94.44 330 THR A O 1
ATOM 2627 N N . GLY A 1 331 ? 31.738 -2.198 6.988 1.00 93.19 331 GLY A N 1
ATOM 2628 C CA . GLY A 1 331 ? 30.513 -2.849 7.476 1.00 93.19 331 GLY A CA 1
ATOM 2629 C C . GLY A 1 331 ? 30.493 -3.023 8.998 1.00 93.19 331 GLY A C 1
ATOM 2630 O O . GLY A 1 331 ? 29.509 -2.689 9.661 1.00 93.19 331 GLY A O 1
ATOM 2631 N N . HIS A 1 332 ? 31.611 -3.456 9.591 1.00 93.94 332 HIS A N 1
ATOM 2632 C CA . HIS A 1 332 ? 31.744 -3.510 11.051 1.00 93.94 332 HIS A CA 1
ATOM 2633 C C . HIS A 1 332 ? 31.667 -2.123 11.704 1.00 93.94 332 HIS A C 1
ATOM 2635 O O . HIS A 1 332 ? 31.132 -2.007 12.808 1.00 93.94 332 HIS A O 1
ATOM 2641 N N . LYS A 1 333 ? 32.164 -1.070 11.039 1.00 93.94 333 LYS A N 1
ATOM 2642 C CA . LYS A 1 333 ? 32.010 0.316 11.500 1.00 93.94 333 LYS A CA 1
ATOM 2643 C C . LYS A 1 333 ? 30.537 0.733 11.518 1.00 93.94 333 LYS A C 1
ATOM 2645 O O . LYS A 1 333 ? 30.103 1.253 12.539 1.00 93.94 333 LYS A O 1
ATOM 2650 N N . TYR A 1 334 ? 29.766 0.455 10.462 1.00 93.50 334 TYR A N 1
ATOM 2651 C CA . TYR A 1 334 ? 28.324 0.746 10.434 1.00 93.50 334 TYR A CA 1
ATOM 2652 C C . TYR A 1 334 ? 27.595 0.087 11.605 1.00 93.50 334 TYR A C 1
ATOM 2654 O O . TYR A 1 334 ? 26.908 0.768 12.359 1.00 93.50 334 TYR A O 1
ATOM 2662 N N . LEU A 1 335 ? 27.816 -1.214 11.824 1.00 91.25 335 LEU A N 1
ATOM 2663 C CA . LEU A 1 335 ? 27.211 -1.932 12.948 1.00 91.25 335 LEU A CA 1
ATOM 2664 C C . LEU A 1 335 ? 27.599 -1.348 14.305 1.00 91.25 335 LEU A C 1
ATOM 2666 O O . LEU A 1 335 ? 26.752 -1.222 15.182 1.00 91.25 335 LEU A O 1
ATOM 2670 N N . ARG A 1 336 ? 28.876 -1.006 14.492 1.00 92.75 336 ARG A N 1
ATOM 2671 C CA . ARG A 1 336 ? 29.367 -0.446 15.754 1.00 92.75 336 ARG A CA 1
ATOM 2672 C C . ARG A 1 336 ? 28.736 0.911 16.051 1.00 92.75 336 ARG A C 1
ATOM 2674 O O . ARG A 1 336 ? 28.341 1.151 17.183 1.00 92.75 336 ARG A O 1
ATOM 2681 N N . GLU A 1 337 ? 28.643 1.777 15.047 1.00 89.50 337 GLU A N 1
ATOM 2682 C CA . GLU A 1 337 ? 28.059 3.112 15.195 1.00 89.50 337 GLU A CA 1
ATOM 2683 C C . GLU A 1 337 ? 26.536 3.064 15.374 1.00 89.50 337 GLU A C 1
ATOM 2685 O O . GLU A 1 337 ? 26.003 3.860 16.136 1.00 89.50 337 GLU A O 1
ATOM 2690 N N . LEU A 1 338 ? 25.838 2.118 14.734 1.00 84.44 338 LEU A N 1
ATOM 2691 C CA . LEU A 1 338 ? 24.392 1.926 14.920 1.00 84.44 338 LEU A CA 1
ATOM 2692 C C . LEU A 1 338 ? 24.049 1.297 16.278 1.00 84.44 338 LEU A C 1
ATOM 2694 O O . LEU A 1 338 ? 22.991 1.576 16.827 1.00 84.44 338 LEU A O 1
ATOM 2698 N N . LYS A 1 339 ? 24.946 0.477 16.842 1.00 84.75 339 LYS A N 1
ATOM 2699 C CA . LYS A 1 339 ? 24.792 -0.119 18.182 1.00 84.75 339 LYS A CA 1
ATOM 2700 C C . LYS A 1 339 ? 25.151 0.828 19.328 1.00 84.75 339 LYS A C 1
ATOM 2702 O O . LYS A 1 339 ? 24.912 0.479 20.482 1.00 84.75 339 LYS A O 1
ATOM 2707 N N . ARG A 1 340 ? 25.772 1.981 19.054 1.00 85.62 340 ARG A N 1
ATOM 2708 C CA . ARG A 1 340 ? 26.085 2.946 20.113 1.00 85.62 340 ARG A CA 1
ATOM 2709 C C . ARG A 1 340 ? 24.780 3.521 20.672 1.00 85.62 340 ARG A C 1
ATOM 2711 O O . ARG A 1 340 ? 23.959 3.985 19.880 1.00 85.62 340 ARG A O 1
ATOM 2718 N N . PRO A 1 341 ? 24.585 3.519 22.004 1.00 72.19 341 PRO A N 1
ATOM 2719 C CA . PRO A 1 341 ? 23.420 4.152 22.602 1.00 72.19 341 PRO A CA 1
ATOM 2720 C C . PRO A 1 341 ? 23.415 5.631 22.214 1.00 72.19 341 PRO A C 1
ATOM 2722 O O . PRO A 1 341 ? 24.434 6.314 22.334 1.00 72.19 341 PRO A O 1
ATOM 2725 N N . ARG A 1 342 ? 22.282 6.107 21.689 1.00 68.62 342 ARG A N 1
ATOM 2726 C CA . ARG A 1 342 ? 22.097 7.518 21.346 1.00 68.62 342 ARG A CA 1
ATOM 2727 C C . ARG A 1 342 ? 22.123 8.313 22.654 1.00 68.62 342 ARG A C 1
ATOM 2729 O O . ARG A 1 342 ? 21.152 8.283 23.405 1.00 68.62 342 ARG A O 1
ATOM 2736 N N . THR A 1 343 ? 23.227 8.992 22.947 1.00 55.31 343 THR A N 1
ATOM 2737 C CA . THR A 1 343 ? 23.233 10.065 23.942 1.00 55.31 343 THR A CA 1
ATOM 2738 C C . THR A 1 343 ? 22.342 11.176 23.397 1.00 55.31 343 THR A C 1
ATOM 2740 O O . THR A 1 343 ? 22.619 11.705 22.319 1.00 55.31 343 THR A O 1
ATOM 2743 N N . LYS A 1 344 ? 21.221 11.420 24.083 1.00 44.41 344 LYS A N 1
ATOM 2744 C CA . LYS A 1 344 ? 20.309 12.529 23.787 1.00 44.41 344 LYS A CA 1
ATOM 2745 C C . LYS A 1 344 ? 20.989 13.867 24.030 1.00 44.41 344 LYS A C 1
ATOM 2747 O O . LYS A 1 344 ? 21.744 13.951 25.025 1.00 44.41 344 LYS A O 1
#

Foldseek 3Di:
DPDDPPPPDDDVVLVVVLVVVLVVVCVVCVLLPDDLLLLLLLLLLLLLLQLLLLLLLQPDPPDDVVVSSVVSSVCLQVVDPVSLVSSVVSPQDSVSSSSSVSSSVVNVSSVVSLVVLLVVQQLLVLQCCCPVDPDDCNPVSLVSNLVLLVLVPDDDPCVPPAPSVNLSLLLVLQLVVVLVVQLVVQLPDDDRPPDNDDDDRPDDSPPPPPVSDPSVVVSVVVSSVSCSSRVCSSVSVSSCSSVSSVVVVVVVVVVVVVVVVVVDPPPPPCPPPCHSCNVCVVVVVVVLLVVLLVVLCVPPNPLSNQLSVCVVVVHDLCVSCVRSVHDSVVSVVSVVVSPDPDPD

Secondary structure (DSSP, 8-state):
-----------HHHHHHHHHHHHHHHTT--GGGS-HHHHHHHHHHHHHHHHHHHHHHH--TT--HHHHHHHHHHHHHT--HHHHHHHHTTT--HHHHHHHHHHHHHHHHHHHHHHHHHTT-HHHHHHHHHHS--SS-HHHHHHHHHHHTTGGG---S-TTTS-HHHHHHHHHHHHHHHHHHHHHHHHTT----TT--PPPPSS--TT--TTT--HHHHHHHHHHHHHHHHHHHHHTGGGGHHHHHHHHHHHHHHHHHHHHHHT------TTSS--HHHHHHHHHHHHHHHHHHHHHHHHH-HHHHHHHHHHHTT--HHHHHHHHT--HHHHHHHHHHHTS----

Radius of gyration: 24.6 Å; chains: 1; bounding box: 57×42×73 Å

pLDDT: mean 77.95, std 14.71, range [36.34, 96.69]

Sequence (344 aa):
MLQDEEHCTIEPEFVAFVVHTYNRYQRRHDVATCDDAELVGRLVGLEANLCLVIVSFIDTPGAPWRTVYRHAAVLAGVLSLEVLDRLRRRGASGDVLGFLIWTRRAVDNVLHEILRRLRATPVGLAIVAVRSLMPPDDAVALRQLLRALRVSQLTSFRPEKESDEDLRQDALASALDFVDRHEREITAPWTLPDRIELPALPVPIPGVDARRWDWPALVASETHATAALLLPALRGDLEALPEKVRLALRDHFESWNAQKRSGEEVLFDDSDHASPTDVESDLARRRAVQDFYAEARRRWGDRACVFLDALLRGRTVEEASKRAGVSRQTGHKYLRELKRPRTK